Protein AF-0000000075408254 (afdb_homodimer)

InterPro domains:
  IPR029063 S-adenosyl-L-methionine-dependent methyltransferase superfamily [G3DSA:3.40.50.150] (67-170)
  IPR029063 S-adenosyl-L-methionine-dependent methyltransferase superfamily [SSF53335] (29-130)

Structure (mmCIF, N/CA/C/O backbone):
data_AF-0000000075408254-model_v1
#
loop_
_entity.id
_entity.type
_entity.pdbx_description
1 polymer 'Class I SAM-dependent methyltransferase'
#
loop_
_atom_site.group_PDB
_atom_site.id
_atom_site.type_symbol
_atom_site.label_atom_id
_atom_site.label_alt_id
_atom_site.label_comp_id
_atom_site.label_asym_id
_atom_site.label_entity_id
_atom_site.label_seq_id
_atom_site.pdbx_PDB_ins_code
_atom_site.Cartn_x
_atom_site.Cartn_y
_atom_site.Cartn_z
_atom_site.occupancy
_atom_site.B_iso_or_equiv
_atom_site.auth_seq_id
_atom_site.auth_comp_id
_atom_site.auth_asym_id
_atom_site.auth_atom_id
_atom_site.pdbx_PDB_model_num
ATOM 1 N N . MET A 1 1 ? 20.688 25.391 6.336 1 49.66 1 MET A N 1
ATOM 2 C CA . MET A 1 1 ? 19.562 26.312 6.473 1 49.66 1 MET A CA 1
ATOM 3 C C . MET A 1 1 ? 18.234 25.578 6.402 1 49.66 1 MET A C 1
ATOM 5 O O . MET A 1 1 ? 18.125 24.547 5.734 1 49.66 1 MET A O 1
ATOM 9 N N . ALA A 1 2 ? 17.344 25.922 7.344 1 66.5 2 ALA A N 1
ATOM 10 C CA . ALA A 1 2 ? 16.062 25.219 7.344 1 66.5 2 ALA A CA 1
ATOM 11 C C . ALA A 1 2 ? 15.352 25.375 6 1 66.5 2 ALA A C 1
ATOM 13 O O . ALA A 1 2 ? 15.32 26.469 5.43 1 66.5 2 ALA A O 1
ATOM 14 N N . GLN A 1 3 ? 14.961 24.312 5.387 1 84.44 3 GLN A N 1
ATOM 15 C CA . GLN A 1 3 ? 14.289 24.328 4.09 1 84.44 3 GLN A CA 1
ATOM 16 C C . GLN A 1 3 ? 12.922 25 4.191 1 84.44 3 GLN A C 1
ATOM 18 O O . GLN A 1 3 ? 12.219 24.844 5.195 1 84.44 3 GLN A O 1
ATOM 23 N N . THR A 1 4 ? 12.68 25.891 3.271 1 92.75 4 THR A N 1
ATOM 24 C CA . THR A 1 4 ? 11.359 26.5 3.203 1 92.75 4 THR A CA 1
ATOM 25 C C . THR A 1 4 ? 10.281 25.453 2.977 1 92.75 4 THR A C 1
ATOM 27 O O . THR A 1 4 ? 10.391 24.625 2.064 1 92.75 4 THR A O 1
ATOM 30 N N . LEU A 1 5 ? 9.281 25.406 3.789 1 96.12 5 LEU A N 1
ATOM 31 C CA . LEU A 1 5 ? 8.227 24.406 3.697 1 96.12 5 LEU A CA 1
ATOM 32 C C . LEU A 1 5 ? 7.016 24.953 2.957 1 96.12 5 LEU A C 1
ATOM 34 O O . LEU A 1 5 ? 6.316 24.219 2.26 1 96.12 5 LEU A O 1
ATOM 38 N N . ILE A 1 6 ? 6.723 26.219 3.137 1 94.62 6 ILE A N 1
ATOM 39 C CA . ILE A 1 6 ? 5.68 26.938 2.408 1 94.62 6 ILE A CA 1
ATOM 40 C C . ILE A 1 6 ? 6.109 28.375 2.162 1 94.62 6 ILE A C 1
ATOM 42 O O . ILE A 1 6 ? 6.898 28.938 2.93 1 94.62 6 ILE A O 1
ATOM 46 N N . SER A 1 7 ? 5.672 28.906 1.103 1 95.19 7 SER A N 1
ATOM 47 C CA . SER A 1 7 ? 5.996 30.297 0.841 1 95.19 7 SER A CA 1
ATOM 48 C C . SER A 1 7 ? 5.219 31.234 1.767 1 95.19 7 SER A C 1
ATOM 50 O O . SER A 1 7 ? 4.195 30.844 2.33 1 95.19 7 SER A O 1
ATOM 52 N N . GLU A 1 8 ? 5.734 32.406 1.924 1 93.75 8 GLU A N 1
ATOM 53 C CA . GLU A 1 8 ? 5.051 33.406 2.734 1 93.75 8 GLU A CA 1
ATOM 54 C C . GLU A 1 8 ? 3.68 33.75 2.152 1 93.75 8 GLU A C 1
ATOM 56 O O . GLU A 1 8 ? 2.715 33.938 2.895 1 93.75 8 GLU A O 1
ATOM 61 N N . GLU A 1 9 ? 3.611 33.844 0.829 1 93.06 9 GLU A N 1
ATOM 62 C CA . GLU A 1 9 ? 2.352 34.125 0.149 1 93.06 9 GLU A CA 1
ATOM 63 C C . GLU A 1 9 ? 1.32 33.031 0.416 1 93.06 9 GLU A C 1
ATOM 65 O O . GLU A 1 9 ? 0.162 33.312 0.717 1 93.06 9 GLU A O 1
ATOM 70 N N . TYR A 1 10 ? 1.78 31.828 0.328 1 93.38 10 TYR A N 1
ATOM 71 C CA . TYR A 1 10 ? 0.871 30.703 0.552 1 93.38 10 TYR A CA 1
ATOM 72 C C . TYR A 1 10 ? 0.439 30.641 2.012 1 93.38 10 TYR A C 1
ATOM 74 O O . TYR A 1 10 ? -0.71 30.297 2.311 1 93.38 10 TYR A O 1
ATOM 82 N N . ARG A 1 11 ? 1.391 30.906 2.885 1 93.56 11 ARG A N 1
ATOM 83 C CA . ARG A 1 11 ? 1.076 30.953 4.309 1 93.56 11 ARG A CA 1
ATOM 84 C C . ARG A 1 11 ? -0.09 31.891 4.582 1 93.56 11 ARG A C 1
ATOM 86 O O . ARG A 1 11 ? -1.023 31.547 5.309 1 93.56 11 ARG A O 1
ATOM 93 N N . ALA A 1 12 ? -0.079 33.031 3.967 1 91.81 12 ALA A N 1
ATOM 94 C CA . ALA A 1 12 ? -1.131 34.031 4.145 1 91.81 12 ALA A CA 1
ATOM 95 C C . ALA A 1 12 ? -2.465 33.531 3.602 1 91.81 12 ALA A C 1
ATOM 97 O O . ALA A 1 12 ? -3.512 33.75 4.219 1 91.81 12 ALA A O 1
ATOM 98 N N . MET A 1 13 ? -2.422 32.875 2.496 1 91.25 13 MET A N 1
ATOM 99 C CA . MET A 1 13 ? -3.637 32.344 1.893 1 91.25 13 MET A CA 1
ATOM 100 C C . MET A 1 13 ? -4.242 31.25 2.771 1 91.25 13 MET A C 1
ATOM 102 O O . MET A 1 13 ? -5.465 31.172 2.924 1 91.25 13 MET A O 1
ATOM 106 N N . GLN A 1 14 ? -3.34 30.438 3.324 1 89.06 14 GLN A N 1
ATOM 107 C CA . GLN A 1 14 ? -3.811 29.375 4.207 1 89.06 14 GLN A CA 1
ATOM 108 C C . GLN A 1 14 ? -4.453 29.938 5.465 1 89.06 14 GLN A C 1
ATOM 110 O O . GLN A 1 14 ? -5.465 29.438 5.941 1 89.06 14 GLN A O 1
ATOM 115 N N . GLN A 1 15 ? -3.844 30.953 5.992 1 87.5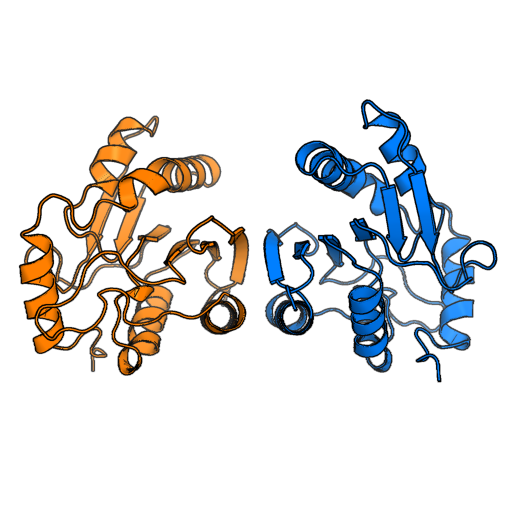6 15 GLN A N 1
ATOM 116 C CA . GLN A 1 15 ? -4.402 31.609 7.176 1 87.56 15 GLN A CA 1
ATOM 117 C C . GLN A 1 15 ? -5.809 32.125 6.902 1 87.56 15 GLN A C 1
ATOM 119 O O . GLN A 1 15 ? -6.715 31.938 7.715 1 87.56 15 GLN A O 1
ATOM 124 N N . LYS A 1 16 ? -5.969 32.719 5.723 1 85.75 16 LYS A N 1
ATOM 125 C CA . LYS A 1 16 ? -7.277 33.219 5.328 1 85.75 16 LYS A CA 1
ATOM 126 C C . LYS A 1 16 ? -8.289 32.094 5.172 1 85.75 16 LYS A C 1
ATOM 128 O O . LYS A 1 16 ? -9.43 32.188 5.625 1 85.75 16 LYS A O 1
ATOM 133 N N . LEU A 1 17 ? -7.875 31.031 4.602 1 85.25 17 LEU A N 1
ATOM 134 C CA . LEU A 1 17 ? -8.742 29.875 4.379 1 85.25 17 LEU A CA 1
ATOM 135 C C . LEU A 1 17 ? -9.195 29.266 5.703 1 85.25 17 LEU A C 1
ATOM 137 O O . LEU A 1 17 ? -10.344 28.828 5.832 1 85.25 17 LEU A O 1
ATOM 141 N N . HIS A 1 18 ? -8.367 29.328 6.703 1 85.5 18 HIS A N 1
ATOM 142 C CA . HIS A 1 18 ? -8.648 28.672 7.98 1 85.5 18 HIS A CA 1
ATOM 143 C C . HIS A 1 18 ? -9.602 29.516 8.828 1 85.5 18 HIS A C 1
ATOM 145 O O . HIS A 1 18 ? -10.086 29.062 9.867 1 85.5 18 HIS A O 1
ATOM 151 N N . GLU A 1 19 ? -9.828 30.688 8.336 1 83.5 19 GLU A N 1
ATOM 152 C CA . GLU A 1 19 ? -10.859 31.484 8.984 1 83.5 19 GLU A CA 1
ATOM 153 C C . GLU A 1 19 ? -12.242 30.875 8.773 1 83.5 19 GLU A C 1
ATOM 155 O O . GLU A 1 19 ? -13.172 31.125 9.539 1 83.5 19 GLU A O 1
ATOM 160 N N . ASN A 1 20 ? -12.344 30.109 7.699 1 81.44 20 ASN A N 1
ATOM 161 C CA . ASN A 1 20 ? -13.562 29.359 7.441 1 81.44 20 ASN A CA 1
ATOM 162 C C . ASN A 1 20 ? -13.727 28.188 8.414 1 81.44 20 ASN A C 1
ATOM 164 O O . ASN A 1 20 ? -12.891 27.297 8.461 1 81.44 20 ASN A O 1
ATOM 168 N N . PRO A 1 21 ? -14.773 28.172 9.211 1 79.69 21 PRO A N 1
ATOM 169 C CA . PRO A 1 21 ? -14.945 27.141 10.242 1 79.69 21 PRO A CA 1
ATOM 170 C C . PRO A 1 21 ? -15.094 25.734 9.648 1 79.69 21 PRO A C 1
ATOM 172 O O . PRO A 1 21 ? -14.812 24.734 10.328 1 79.69 21 PRO A O 1
ATOM 175 N N . ASN A 1 22 ? -15.461 25.609 8.43 1 79.25 22 ASN A N 1
ATOM 176 C CA . ASN A 1 22 ? -15.688 24.312 7.793 1 79.25 22 ASN A CA 1
ATOM 177 C C . ASN A 1 22 ? -14.422 23.797 7.098 1 79.25 22 ASN A C 1
ATOM 179 O O . ASN A 1 22 ? -14.414 22.703 6.547 1 79.25 22 ASN A O 1
ATOM 183 N N . TYR A 1 23 ? -13.445 24.625 7.164 1 79.94 23 TYR A N 1
ATOM 184 C CA . TYR A 1 23 ? -12.164 24.25 6.578 1 79.94 23 TYR A CA 1
ATOM 185 C C . TYR A 1 23 ? -11.266 23.594 7.617 1 79.94 23 TYR A C 1
ATOM 187 O O . TYR A 1 23 ? -11.219 24.031 8.773 1 79.94 23 TYR A O 1
ATOM 195 N N . GLY A 1 24 ? -10.617 22.516 7.227 1 75.81 24 GLY A N 1
ATOM 196 C CA . GLY A 1 24 ? -9.664 21.859 8.109 1 75.81 24 GLY A CA 1
ATOM 197 C C . GLY A 1 24 ? -10.32 20.875 9.07 1 75.81 24 GLY A C 1
ATOM 198 O O . GLY A 1 24 ? -9.984 20.844 10.258 1 75.81 24 GLY A O 1
ATOM 199 N N . VAL A 1 25 ? -11.312 20.062 8.539 1 80.25 25 VAL A N 1
ATOM 200 C CA . VAL A 1 25 ? -12.039 19.188 9.438 1 80.25 25 VAL A CA 1
ATOM 201 C C . VAL A 1 25 ? -11.805 17.719 9.039 1 80.25 25 VAL A C 1
ATOM 203 O O . VAL A 1 25 ? -12.391 16.812 9.633 1 80.25 25 VAL A O 1
ATOM 206 N N . ALA A 1 26 ? -10.922 17.516 8.109 1 83.88 26 ALA A N 1
ATOM 207 C CA . ALA A 1 26 ? -10.672 16.156 7.598 1 83.88 26 ALA A CA 1
ATOM 208 C C . ALA A 1 26 ? -10.164 15.242 8.703 1 83.88 26 ALA A C 1
ATOM 210 O O . ALA A 1 26 ? -10.422 14.039 8.68 1 83.88 26 ALA A O 1
ATOM 211 N N . SER A 1 27 ? -9.461 15.805 9.656 1 84.62 27 SER A N 1
ATOM 212 C CA . SER A 1 27 ? -8.875 15.008 10.734 1 84.62 27 SER A CA 1
ATOM 213 C C . SER A 1 27 ? -9.961 14.281 11.531 1 84.62 27 SER A C 1
ATOM 215 O O . SER A 1 27 ? -9.703 13.227 12.117 1 84.62 27 SER A O 1
ATOM 217 N N . LEU A 1 28 ? -11.109 14.812 11.531 1 89.81 28 LEU A N 1
ATOM 218 C CA . LEU A 1 28 ? -12.211 14.18 12.258 1 89.81 28 LEU A CA 1
ATOM 219 C C . LEU A 1 28 ? -12.539 12.812 11.664 1 89.81 28 LEU A C 1
ATOM 221 O O . LEU A 1 28 ? -12.781 11.852 12.391 1 89.81 28 LEU A O 1
ATOM 225 N N . GLU A 1 29 ? -12.508 12.781 10.391 1 92.62 29 GLU A N 1
ATOM 226 C CA . GLU A 1 29 ? -12.82 11.547 9.688 1 92.62 29 GLU A CA 1
ATOM 227 C C . GLU A 1 29 ? -11.742 10.492 9.914 1 92.62 29 GLU A C 1
ATOM 229 O O . GLU A 1 29 ? -12.031 9.297 9.953 1 92.62 29 GLU A O 1
ATOM 234 N N . PHE A 1 30 ? -10.523 10.859 10.125 1 96.75 30 PHE A N 1
ATOM 235 C CA . PHE A 1 30 ? -9.414 9.922 10.18 1 96.75 30 PHE A CA 1
ATOM 236 C C . PHE A 1 30 ? -8.969 9.688 11.617 1 96.75 30 PHE A C 1
ATOM 238 O O . PHE A 1 30 ? -8.07 8.875 11.875 1 96.75 30 PHE A O 1
ATOM 245 N N . ALA A 1 31 ? -9.594 10.375 12.57 1 97.75 31 ALA A N 1
ATOM 246 C CA . ALA A 1 31 ? -9.242 10.242 13.984 1 97.75 31 ALA A CA 1
ATOM 247 C C . ALA A 1 31 ? -9.367 8.789 14.438 1 97.75 31 ALA A C 1
ATOM 249 O O . ALA A 1 31 ? -8.508 8.281 15.156 1 97.75 31 ALA A O 1
ATOM 250 N N . PRO A 1 32 ? -10.453 8.078 14.039 1 98 32 PRO A N 1
ATOM 251 C CA . PRO A 1 32 ? -10.547 6.668 14.438 1 98 32 PRO A CA 1
ATOM 252 C C . PRO A 1 32 ? -9.359 5.84 13.945 1 98 32 PRO A C 1
ATOM 254 O O . PRO A 1 32 ? -8.883 4.953 14.656 1 98 32 PRO A O 1
ATOM 257 N N . LEU A 1 33 ? -8.922 6.094 12.734 1 98.25 33 LEU A N 1
ATOM 258 C CA . LEU A 1 33 ? -7.758 5.406 12.195 1 98.25 33 LEU A CA 1
ATOM 259 C C . LEU A 1 33 ? -6.531 5.652 13.07 1 98.25 33 LEU A C 1
ATOM 261 O O . LEU A 1 33 ? -5.816 4.715 13.43 1 98.25 33 LEU A O 1
ATOM 265 N N . VAL A 1 34 ? -6.262 6.91 13.406 1 98.56 34 VAL A N 1
ATOM 266 C CA . VAL A 1 34 ? -5.105 7.281 14.211 1 98.56 34 VAL A CA 1
ATOM 267 C C . VAL A 1 34 ? -5.215 6.637 15.594 1 98.56 34 VAL A C 1
ATOM 269 O O . VAL A 1 34 ? -4.23 6.102 16.109 1 98.56 34 VAL A O 1
ATOM 272 N N . ALA A 1 35 ? -6.402 6.68 16.141 1 98.56 35 ALA A N 1
ATOM 273 C CA . ALA A 1 35 ? -6.633 6.07 17.453 1 98.56 35 ALA A CA 1
ATOM 274 C C . ALA A 1 35 ? -6.32 4.574 17.422 1 98.56 35 ALA A C 1
ATOM 276 O O . ALA A 1 35 ? -5.656 4.059 18.312 1 98.56 35 ALA A O 1
ATOM 277 N N . ASP A 1 36 ? -6.82 3.938 16.438 1 98.56 36 ASP A N 1
ATOM 278 C CA . ASP A 1 36 ? -6.574 2.506 16.281 1 98.56 36 ASP A CA 1
ATOM 279 C C . ASP A 1 36 ? -5.078 2.213 16.219 1 98.56 36 ASP A C 1
ATOM 281 O O . ASP A 1 36 ? -4.598 1.26 16.828 1 98.56 36 ASP A O 1
ATOM 285 N N . VAL A 1 37 ? -4.348 3.006 15.445 1 98.56 37 VAL A N 1
ATOM 286 C CA . VAL A 1 37 ? -2.908 2.828 15.281 1 98.56 37 VAL A CA 1
ATOM 287 C C . VAL A 1 37 ? -2.211 3.025 16.625 1 98.56 37 VAL A C 1
ATOM 289 O O . VAL A 1 37 ? -1.342 2.236 17 1 98.56 37 VAL A O 1
ATOM 292 N N . MET A 1 38 ? -2.602 4.07 17.359 1 98.62 38 MET A N 1
ATOM 293 C CA . MET A 1 38 ? -1.984 4.367 18.641 1 98.62 38 MET A CA 1
ATOM 294 C C . MET A 1 38 ? -2.213 3.227 19.625 1 98.62 38 MET A C 1
ATOM 296 O O . MET A 1 38 ? -1.297 2.836 20.359 1 98.62 38 MET A O 1
ATOM 300 N N . VAL A 1 39 ? -3.418 2.709 19.641 1 98.5 39 VAL A N 1
ATOM 301 C CA . VAL A 1 39 ? -3.742 1.615 20.562 1 98.5 39 VAL A CA 1
ATOM 302 C C . VAL A 1 39 ? -2.953 0.367 20.172 1 98.5 39 VAL A C 1
ATOM 304 O O . VAL A 1 39 ? -2.295 -0.248 21.016 1 98.5 39 VAL A O 1
ATOM 307 N N . LYS A 1 40 ? -2.98 0.045 18.906 1 98.12 40 LYS A N 1
ATOM 308 C CA . LYS A 1 40 ? -2.35 -1.177 18.422 1 98.12 40 LYS A CA 1
ATOM 309 C C . LYS A 1 40 ? -0.841 -1.147 18.641 1 98.12 40 LYS A C 1
ATOM 311 O O . LYS A 1 40 ? -0.235 -2.174 18.953 1 98.12 40 LYS A O 1
ATOM 316 N N . LEU A 1 41 ? -0.258 0.005 18.484 1 97.94 41 LEU A N 1
ATOM 317 C CA . LEU A 1 41 ? 1.195 0.106 18.562 1 97.94 41 LEU A CA 1
ATOM 318 C C . LEU A 1 41 ? 1.632 0.623 19.922 1 97.94 41 LEU A C 1
ATOM 320 O O . LEU A 1 41 ? 2.818 0.872 20.141 1 97.94 41 LEU A O 1
ATOM 324 N N . LYS A 1 42 ? 0.691 0.85 20.781 1 97.56 42 LYS A N 1
ATOM 325 C CA . LYS A 1 42 ? 0.927 1.28 22.156 1 97.56 42 LYS A CA 1
ATOM 326 C C . LYS A 1 42 ? 1.68 2.607 22.203 1 97.56 42 LYS A C 1
ATOM 328 O O . LYS A 1 42 ? 2.68 2.738 22.906 1 97.56 42 LYS A O 1
ATOM 333 N N . LEU A 1 43 ? 1.243 3.49 21.375 1 98.31 43 LEU A N 1
ATOM 334 C CA . LEU A 1 43 ? 1.81 4.832 21.328 1 98.31 43 LEU A CA 1
ATOM 335 C C . LEU A 1 43 ? 0.945 5.812 22.125 1 98.31 43 LEU A C 1
ATOM 337 O O . LEU A 1 43 ? -0.283 5.785 22.016 1 98.31 43 LEU A O 1
ATOM 341 N N . THR A 1 44 ? 1.572 6.695 22.859 1 97.56 44 THR A N 1
ATOM 342 C CA . THR A 1 44 ? 0.802 7.582 23.719 1 97.56 44 THR A CA 1
ATOM 343 C C . THR A 1 44 ? 0.987 9.039 23.312 1 97.56 44 THR A C 1
ATOM 345 O O . THR A 1 44 ? 0.362 9.938 23.875 1 97.56 44 THR A O 1
ATOM 348 N N . GLN A 1 45 ? 1.875 9.305 22.359 1 97.94 45 GLN A N 1
ATOM 349 C CA . GLN A 1 45 ? 2.105 10.656 21.859 1 97.94 45 GLN A CA 1
ATOM 350 C C . GLN A 1 45 ? 1.982 10.711 20.344 1 97.94 45 GLN A C 1
ATOM 352 O O . GLN A 1 45 ? 2.242 9.719 19.656 1 97.94 45 GLN A O 1
ATOM 357 N N . VAL A 1 46 ? 1.586 11.828 19.875 1 98.5 46 VAL A N 1
ATOM 358 C CA . VAL A 1 46 ? 1.439 12.016 18.422 1 98.5 46 VAL A CA 1
ATOM 359 C C . VAL A 1 46 ? 1.702 13.477 18.062 1 98.5 46 VAL A C 1
ATOM 361 O O . VAL A 1 46 ? 1.334 14.383 18.812 1 98.5 46 VAL A O 1
ATOM 364 N N . LEU A 1 47 ? 2.457 13.633 17.031 1 98.75 47 LEU A N 1
ATOM 365 C CA . LEU A 1 47 ? 2.586 14.945 16.422 1 98.75 47 LEU A CA 1
ATOM 366 C C . LEU A 1 47 ? 1.591 15.109 15.273 1 98.75 47 LEU A C 1
ATOM 368 O O . LEU A 1 47 ? 1.604 14.328 14.32 1 98.75 47 LEU A O 1
ATOM 372 N N . ASP A 1 48 ? 0.671 16.062 15.453 1 98.31 48 ASP A N 1
ATOM 373 C CA . ASP A 1 48 ? -0.25 16.438 14.383 1 98.31 48 ASP A CA 1
ATOM 374 C C . ASP A 1 48 ? 0.378 17.469 13.453 1 98.31 48 ASP A C 1
ATOM 376 O O . ASP A 1 48 ? 0.374 18.672 13.758 1 98.31 48 ASP A O 1
ATOM 380 N N . TYR A 1 49 ? 0.962 17 12.281 1 98.5 49 TYR A N 1
ATOM 381 C CA . TYR A 1 49 ? 1.627 17.828 11.281 1 98.5 49 TYR A CA 1
ATOM 382 C C . TYR A 1 49 ? 0.612 18.484 10.359 1 98.5 49 TYR A C 1
ATOM 384 O O . TYR A 1 49 ? -0.113 17.797 9.633 1 98.5 49 TYR A O 1
ATOM 392 N N . GLY A 1 50 ? 0.607 19.75 10.359 1 97.06 50 GLY A N 1
ATOM 393 C CA . GLY A 1 50 ? -0.506 20.453 9.734 1 97.06 50 GLY A CA 1
ATOM 394 C C . GLY A 1 50 ? -1.776 20.406 10.562 1 97.06 50 GLY A C 1
ATOM 395 O O . GLY A 1 50 ? -2.844 20.062 10.062 1 97.06 50 GLY A O 1
ATOM 396 N N . ALA A 1 51 ? -1.761 20.906 11.758 1 95.5 51 ALA A N 1
ATOM 397 C CA . ALA A 1 51 ? -2.783 20.672 12.773 1 95.5 51 ALA A CA 1
ATOM 398 C C . ALA A 1 51 ? -4.016 21.531 12.523 1 95.5 51 ALA A C 1
ATOM 400 O O . ALA A 1 51 ? -5.109 21.219 13 1 95.5 51 ALA A O 1
ATOM 401 N N . GLY A 1 52 ? -3.797 22.625 11.844 1 91.69 52 GLY A N 1
ATOM 402 C CA . GLY A 1 52 ? -4.926 23.5 11.562 1 91.69 52 GLY A CA 1
ATOM 403 C C . GLY A 1 52 ? -5.648 23.953 12.82 1 91.69 52 GLY A C 1
ATOM 404 O O . GLY A 1 52 ? -5.078 24.656 13.656 1 91.69 52 GLY A O 1
ATOM 405 N N . LYS A 1 53 ? -6.832 23.469 13.078 1 88.31 53 LYS A N 1
ATOM 406 C CA . LYS A 1 53 ? -7.652 23.906 14.211 1 88.31 53 LYS A CA 1
ATOM 407 C C . LYS A 1 53 ? -7.48 22.969 15.398 1 88.31 53 LYS A C 1
ATOM 409 O O . LYS A 1 53 ? -8.148 23.125 16.422 1 88.31 53 LYS A O 1
ATOM 414 N N . GLY A 1 54 ? -6.598 21.984 15.203 1 90.5 54 GLY A N 1
ATOM 415 C CA . GLY A 1 54 ? -6.277 21.094 16.297 1 90.5 54 GLY A CA 1
ATOM 416 C C . GLY A 1 54 ? -7.391 20.109 16.609 1 90.5 54 GLY A C 1
ATOM 417 O O . GLY A 1 54 ? -7.488 19.609 17.734 1 90.5 54 GLY A O 1
ATOM 418 N N . ARG A 1 55 ? -8.203 19.797 15.711 1 91.69 55 ARG A N 1
ATOM 419 C CA . ARG A 1 55 ? -9.391 18.984 15.938 1 91.69 55 ARG A CA 1
ATOM 420 C C . ARG A 1 55 ? -9.016 17.516 16.156 1 91.69 55 ARG A C 1
ATOM 422 O O . ARG A 1 55 ? -9.711 16.797 16.859 1 91.69 55 ARG A O 1
ATOM 429 N N . LEU A 1 56 ? -7.91 17.078 15.594 1 94.69 56 LEU A N 1
ATOM 430 C CA . LEU A 1 56 ? -7.488 15.695 15.766 1 94.69 56 LEU A CA 1
ATOM 431 C C . LEU A 1 56 ? -7.293 15.359 17.234 1 94.69 56 LEU A C 1
ATOM 433 O O . LEU A 1 56 ? -7.773 14.328 17.719 1 94.69 56 LEU A O 1
ATOM 437 N N . GLY A 1 57 ? -6.605 16.234 17.938 1 92.88 57 GLY A N 1
ATOM 438 C CA . GLY A 1 57 ? -6.352 16 19.344 1 92.88 57 GLY A CA 1
ATOM 439 C C . GLY A 1 57 ? -7.621 15.859 20.172 1 92.88 57 GLY A C 1
ATOM 440 O O . GLY A 1 57 ? -7.711 14.992 21.031 1 92.88 57 GLY A O 1
ATOM 441 N N . GLN A 1 58 ? -8.539 16.688 19.859 1 91.56 58 GLN A N 1
ATOM 442 C CA . GLN A 1 58 ? -9.82 16.641 20.562 1 91.56 58 GLN A CA 1
ATOM 443 C C . GLN A 1 58 ? -10.516 15.297 20.344 1 91.56 58 GLN A C 1
ATOM 445 O O . GLN A 1 58 ? -11 14.68 21.297 1 91.56 58 GLN A O 1
ATOM 450 N N . GLU A 1 59 ? -10.539 14.867 19.141 1 95.31 59 GLU A N 1
ATOM 451 C CA . GLU A 1 59 ? -11.195 13.609 18.797 1 95.31 59 GLU A CA 1
ATOM 452 C C . GLU A 1 59 ? -10.461 12.422 19.422 1 95.31 59 GLU A C 1
ATOM 454 O O . GLU A 1 59 ? -11.086 11.477 19.891 1 95.31 59 GLU A O 1
ATOM 459 N N . LEU A 1 60 ? -9.141 12.492 19.422 1 97.12 60 LEU A N 1
ATOM 460 C CA . LEU A 1 60 ? -8.352 11.398 19.984 1 97.12 60 LEU A CA 1
ATOM 461 C C . LEU A 1 60 ? -8.602 11.266 21.484 1 97.12 60 LEU A C 1
ATOM 463 O O . LEU A 1 60 ? -8.656 10.148 22.016 1 97.12 60 LEU A O 1
ATOM 467 N N . ASN A 1 61 ? -8.75 12.43 22.156 1 95.25 61 ASN A N 1
ATOM 468 C CA . ASN A 1 61 ? -9.062 12.406 23.578 1 95.25 61 ASN A CA 1
ATOM 469 C C . ASN A 1 61 ? -10.367 11.672 23.859 1 95.25 61 ASN A C 1
ATOM 471 O O . ASN A 1 61 ? -10.516 11.023 24.906 1 95.25 61 ASN A O 1
ATOM 475 N N . ARG A 1 62 ? -11.234 11.695 22.953 1 95.62 62 ARG A N 1
ATOM 476 C CA . ARG A 1 62 ? -12.539 11.047 23.094 1 95.62 62 ARG A CA 1
ATOM 477 C C . ARG A 1 62 ? -12.445 9.562 22.75 1 95.62 62 ARG A C 1
ATOM 479 O O . ARG A 1 62 ? -13.125 8.742 23.375 1 95.62 62 ARG A O 1
ATOM 486 N N . LEU A 1 63 ? -11.633 9.172 21.875 1 97.19 63 LEU A N 1
ATOM 487 C CA . LEU A 1 63 ? -11.625 7.836 21.297 1 97.19 63 LEU A CA 1
ATOM 488 C C . LEU A 1 6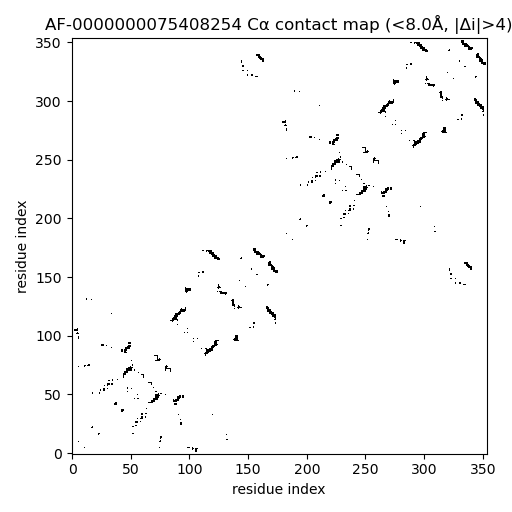3 ? -10.688 6.914 22.078 1 97.19 63 LEU A C 1
ATOM 490 O O . LEU A 1 63 ? -10.906 5.703 22.125 1 97.19 63 LEU A O 1
ATOM 494 N N . LEU A 1 64 ? -9.68 7.48 22.641 1 97.38 64 LEU A N 1
ATOM 495 C CA . LEU A 1 64 ? -8.633 6.656 23.25 1 97.38 64 LEU A CA 1
ATOM 496 C C . LEU A 1 64 ? -8.969 6.32 24.688 1 97.38 64 LEU A C 1
ATOM 498 O O . LEU A 1 64 ? -9.555 7.141 25.406 1 97.38 64 LEU A O 1
ATOM 502 N N . PRO A 1 65 ? -8.547 5.199 25.125 1 96.31 65 PRO A N 1
ATOM 503 C CA . PRO A 1 65 ? -8.789 4.797 26.516 1 96.31 65 PRO A CA 1
ATOM 504 C C . PRO A 1 65 ? -7.789 5.418 27.484 1 96.31 65 PRO A C 1
ATOM 506 O O . PRO A 1 65 ? -7.777 5.066 28.672 1 96.31 65 PRO A O 1
ATOM 509 N N . PHE A 1 66 ? -6.875 6.277 27.047 1 96.19 66 PHE A N 1
ATOM 510 C CA . PHE A 1 66 ? -5.891 7.016 27.828 1 96.19 66 PHE A CA 1
ATOM 511 C C . PHE A 1 66 ? -5.758 8.445 27.312 1 96.19 66 PHE A C 1
ATOM 513 O O . PHE A 1 66 ? -6.273 8.781 26.25 1 96.19 66 PHE A O 1
ATOM 520 N N . ALA A 1 67 ? -5.105 9.266 28.047 1 94.19 67 ALA A N 1
ATOM 521 C CA . ALA A 1 67 ? -4.871 10.641 27.625 1 94.19 67 ALA A CA 1
ATOM 522 C C . ALA A 1 67 ? -3.602 10.75 26.781 1 94.19 67 ALA A C 1
ATOM 524 O O . ALA A 1 67 ? -2.492 10.633 27.312 1 94.19 67 ALA A O 1
ATOM 525 N N . PRO A 1 68 ? -3.76 10.906 25.5 1 96.38 68 PRO A N 1
ATOM 526 C CA . PRO A 1 68 ? -2.564 11.047 24.672 1 96.38 68 PRO A CA 1
ATOM 527 C C . PRO A 1 68 ? -1.899 12.414 24.812 1 96.38 68 PRO A C 1
ATOM 529 O O . PRO A 1 68 ? -2.555 13.383 25.188 1 96.38 68 PRO A O 1
ATOM 532 N N . GLN A 1 69 ? -0.628 12.477 24.625 1 97.75 69 GLN A N 1
ATOM 533 C CA . GLN A 1 69 ? 0.075 13.742 24.422 1 97.75 69 GLN A CA 1
ATOM 534 C C . GLN A 1 69 ? 0.046 14.164 22.953 1 97.75 69 GLN A C 1
ATOM 536 O O . GLN A 1 69 ? 0.555 13.445 22.094 1 97.75 69 GLN A O 1
ATOM 541 N N . ILE A 1 70 ? -0.566 15.258 22.734 1 97.12 70 ILE A N 1
ATOM 542 C CA . ILE A 1 70 ? -0.734 15.719 21.375 1 97.12 70 ILE A CA 1
ATOM 543 C C . ILE A 1 70 ? 0.159 16.938 21.125 1 97.12 70 ILE A C 1
ATOM 545 O O . ILE A 1 70 ? 0.083 17.922 21.844 1 97.12 70 ILE A O 1
ATOM 549 N N . HIS A 1 71 ? 0.997 16.812 20.203 1 97.81 71 HIS A N 1
ATOM 550 C CA . HIS A 1 71 ? 1.798 17.922 19.719 1 97.81 71 HIS A CA 1
ATOM 551 C C . HIS A 1 71 ? 1.25 18.453 18.391 1 97.81 71 HIS A C 1
ATOM 553 O O . HIS A 1 71 ? 0.72 17.703 17.578 1 97.81 71 HIS A O 1
ATOM 559 N N . HIS A 1 72 ? 1.332 19.75 18.281 1 97.56 72 HIS A N 1
ATOM 560 C CA . HIS A 1 72 ? 0.823 20.375 17.078 1 97.56 72 HIS A CA 1
ATOM 561 C C . HIS A 1 72 ? 1.938 21.094 16.312 1 97.56 72 HIS A C 1
ATOM 563 O O . HIS A 1 72 ? 2.834 21.672 16.922 1 97.56 72 HIS A O 1
ATOM 569 N N . TYR A 1 73 ? 1.83 21 15.039 1 97.88 73 TYR A N 1
ATOM 570 C CA . TYR A 1 73 ? 2.676 21.797 14.164 1 97.88 73 TYR A CA 1
ATOM 571 C C . TYR A 1 73 ? 1.906 22.266 12.938 1 97.88 73 TYR A C 1
ATOM 573 O O . TYR A 1 73 ? 1.235 21.469 12.281 1 97.88 73 TYR A O 1
ATOM 581 N N . ASP A 1 74 ? 1.999 23.484 12.648 1 96.75 74 ASP A N 1
ATOM 582 C CA . ASP A 1 74 ? 1.457 24.094 11.445 1 96.75 74 ASP A CA 1
ATOM 583 C C . ASP A 1 74 ? 2.127 25.438 11.164 1 96.75 74 ASP A C 1
ATOM 585 O O . ASP A 1 74 ? 1.908 26.406 11.891 1 96.75 74 ASP A O 1
ATOM 589 N N . PRO A 1 75 ? 2.908 25.484 10.117 1 94.44 75 PRO A N 1
ATOM 590 C CA . PRO A 1 75 ? 3.625 26.734 9.852 1 94.44 75 PRO A CA 1
ATOM 591 C C . PRO A 1 75 ? 2.688 27.906 9.57 1 94.44 75 PRO A C 1
ATOM 593 O O . PRO A 1 75 ? 3.104 29.078 9.648 1 94.44 75 PRO A O 1
ATOM 596 N N . ALA A 1 76 ? 1.467 27.641 9.227 1 92.25 76 ALA A N 1
ATOM 597 C CA . ALA A 1 76 ? 0.514 28.703 8.914 1 92.25 76 ALA A CA 1
ATOM 598 C C . ALA A 1 76 ? -0.214 29.188 10.164 1 92.25 76 ALA A C 1
ATOM 600 O O . ALA A 1 76 ? -0.979 30.141 10.125 1 92.25 76 ALA A O 1
ATOM 601 N N . ILE A 1 77 ? -0.019 28.516 11.234 1 91.69 77 ILE A N 1
ATOM 602 C CA . ILE A 1 77 ? -0.651 28.859 12.508 1 91.69 77 ILE A CA 1
ATOM 603 C C . ILE A 1 77 ? 0.406 29.344 13.5 1 91.69 77 ILE A C 1
ATOM 605 O O . ILE A 1 77 ? 1.199 28.547 14.008 1 91.69 77 ILE A O 1
ATOM 609 N N . PRO A 1 78 ? 0.401 30.562 13.844 1 90.81 78 PRO A N 1
ATOM 610 C CA . PRO A 1 78 ? 1.473 31.141 14.656 1 90.81 78 PRO A CA 1
ATOM 611 C C . PRO A 1 78 ? 1.729 30.375 15.945 1 90.81 78 PRO A C 1
ATOM 613 O O . PRO A 1 78 ? 2.883 30.109 16.297 1 90.81 78 PRO A O 1
ATOM 616 N N . GLN A 1 79 ? 0.705 29.938 16.656 1 92.56 79 GLN A N 1
ATOM 617 C CA . GLN A 1 79 ? 0.853 29.25 17.922 1 92.56 79 GLN A CA 1
ATOM 618 C C . GLN A 1 79 ? 1.501 27.875 17.75 1 92.56 79 GLN A C 1
ATOM 620 O O . GLN A 1 79 ? 1.976 27.281 18.719 1 92.56 79 GLN A O 1
ATOM 625 N N . TRP A 1 80 ? 1.51 27.328 16.516 1 94.81 80 TRP A N 1
ATOM 626 C CA . TRP A 1 80 ? 2.01 25.984 16.266 1 94.81 80 TRP A CA 1
ATOM 627 C C . TRP A 1 80 ? 3.1 26 15.195 1 94.81 80 TRP A C 1
ATOM 629 O O . TRP A 1 80 ? 3.297 25.016 14.484 1 94.81 80 TRP A O 1
ATOM 639 N N . SER A 1 81 ? 3.738 27.156 15 1 94.75 81 SER A N 1
ATOM 640 C CA . SER A 1 81 ? 4.672 27.312 13.891 1 94.75 81 SER A CA 1
ATOM 641 C C . SER A 1 81 ? 6.105 27.016 14.328 1 94.75 81 SER A C 1
ATOM 643 O O . SER A 1 81 ? 7.008 26.938 13.492 1 94.75 81 SER A O 1
ATOM 645 N N . ALA A 1 82 ? 6.352 26.828 15.641 1 95.88 82 ALA A N 1
ATOM 646 C CA . ALA A 1 82 ? 7.688 26.484 16.125 1 95.88 82 ALA A CA 1
ATOM 647 C C . ALA A 1 82 ? 8.109 25.094 15.648 1 95.88 82 ALA A C 1
ATOM 649 O O . ALA A 1 82 ? 7.281 24.188 15.555 1 95.88 82 ALA A O 1
ATOM 650 N N . GLU A 1 83 ? 9.359 24.938 15.352 1 97 83 GLU A N 1
ATOM 651 C CA . GLU A 1 83 ? 9.883 23.641 14.906 1 97 83 GLU A CA 1
ATOM 652 C C . GLU A 1 83 ? 9.562 22.547 15.914 1 97 83 GLU A C 1
ATOM 654 O O . GLU A 1 83 ? 9.938 22.625 17.078 1 97 83 GLU A O 1
ATOM 659 N N . PRO A 1 84 ? 8.883 21.531 15.477 1 97.5 84 PRO A N 1
ATOM 660 C CA . PRO A 1 84 ? 8.531 20.453 16.406 1 97.5 84 PRO A CA 1
ATOM 661 C C . PRO A 1 84 ? 9.68 19.453 16.594 1 97.5 84 PRO A C 1
ATOM 663 O O . PRO A 1 84 ? 10.578 19.375 15.758 1 97.5 84 PRO A O 1
ATOM 666 N N . ALA A 1 85 ? 9.594 18.734 17.672 1 97.88 85 ALA A N 1
ATOM 667 C CA . ALA A 1 85 ? 10.516 17.625 17.906 1 97.88 85 ALA A CA 1
ATOM 668 C C . ALA A 1 85 ? 10.039 16.359 17.219 1 97.88 85 ALA A C 1
ATOM 670 O O . ALA A 1 85 ? 8.844 16.203 16.953 1 97.88 85 ALA A O 1
ATOM 671 N N . PRO A 1 86 ? 11.047 15.508 16.922 1 98.31 86 PRO A N 1
ATOM 672 C CA . PRO A 1 86 ? 10.617 14.195 16.422 1 98.31 86 PRO A CA 1
ATOM 673 C C . PRO A 1 86 ? 9.68 13.477 17.375 1 98.31 86 PRO A C 1
ATOM 675 O O . PRO A 1 86 ? 9.727 13.711 18.594 1 98.31 86 PRO A O 1
ATOM 678 N N . CYS A 1 87 ? 8.82 12.648 16.828 1 98.69 87 CYS A N 1
ATOM 679 C CA . CYS A 1 87 ? 7.809 11.93 17.594 1 98.69 87 CYS A CA 1
ATOM 680 C C . CYS A 1 87 ? 7.691 10.484 17.109 1 98.69 87 CYS A C 1
ATOM 682 O O . CYS A 1 87 ? 7.945 10.195 15.93 1 98.69 87 CYS A O 1
ATOM 684 N N . ASP A 1 88 ? 7.32 9.609 18.016 1 98.5 88 ASP A N 1
ATOM 685 C CA . ASP A 1 88 ? 7.18 8.203 17.656 1 98.5 88 ASP A CA 1
ATOM 686 C C . ASP A 1 88 ? 6.07 8.008 16.625 1 98.5 88 ASP A C 1
ATOM 688 O O . ASP A 1 88 ? 6.125 7.082 15.812 1 98.5 88 ASP A O 1
ATOM 692 N N . LEU A 1 89 ? 5.07 8.906 16.688 1 98.88 89 LEU A N 1
ATOM 693 C CA . LEU A 1 89 ? 4 8.914 15.688 1 98.88 89 LEU A CA 1
ATOM 694 C C . LEU A 1 89 ? 3.768 10.32 15.156 1 98.88 89 LEU A C 1
ATOM 696 O O . LEU A 1 89 ? 3.555 11.258 15.93 1 98.88 89 LEU A O 1
ATOM 700 N N . VAL A 1 90 ? 3.896 10.43 13.859 1 98.94 90 VAL A N 1
ATOM 701 C CA . VAL A 1 90 ? 3.562 11.688 13.188 1 98.94 90 VAL A CA 1
ATOM 702 C C . VAL A 1 90 ? 2.377 11.477 12.25 1 98.94 90 VAL A C 1
ATOM 704 O O . VAL A 1 90 ? 2.365 10.523 11.461 1 98.94 90 VAL A O 1
ATOM 707 N N . THR A 1 91 ? 1.355 12.266 12.398 1 98.81 91 THR A N 1
ATOM 708 C CA . THR A 1 91 ? 0.23 12.258 11.469 1 98.81 91 THR A CA 1
ATOM 709 C C . THR A 1 91 ? 0.27 13.477 10.555 1 98.81 91 THR A C 1
ATOM 711 O O . THR A 1 91 ? 0.741 14.547 10.953 1 98.81 91 THR A O 1
ATOM 714 N N . CYS A 1 92 ? -0.125 13.344 9.383 1 98.75 92 CYS A N 1
ATOM 715 C CA . CYS A 1 92 ? -0.279 14.383 8.367 1 98.75 92 CYS A CA 1
ATOM 716 C C . CYS A 1 92 ? -1.528 14.148 7.527 1 98.75 92 CYS A C 1
ATOM 718 O O . CYS A 1 92 ? -1.488 13.414 6.543 1 98.75 92 CYS A O 1
ATOM 720 N N . ILE A 1 93 ? -2.611 14.758 7.949 1 97.88 93 ILE A N 1
ATOM 721 C CA . ILE A 1 93 ? -3.934 14.422 7.434 1 97.88 93 ILE A CA 1
ATOM 722 C C . ILE A 1 93 ? -4.484 15.594 6.625 1 97.88 93 ILE A C 1
ATOM 724 O O . ILE A 1 93 ? -4.773 16.656 7.18 1 97.88 93 ILE A O 1
ATOM 728 N N . ASP A 1 94 ? -4.648 15.336 5.281 1 96.25 94 ASP A N 1
ATOM 729 C CA . ASP A 1 94 ? -5.199 16.344 4.387 1 96.25 94 ASP A CA 1
ATOM 730 C C . ASP A 1 94 ? -4.34 17.609 4.391 1 96.25 94 ASP A C 1
ATOM 732 O O . ASP A 1 94 ? -4.848 18.719 4.594 1 96.25 94 ASP A O 1
ATOM 736 N N . VAL A 1 95 ? -3.059 17.453 4.23 1 97.62 95 VAL A N 1
ATOM 737 C CA . VAL A 1 95 ? -2.086 18.531 4.254 1 97.62 95 VAL A CA 1
ATOM 738 C C . VAL A 1 95 ? -1.249 18.516 2.979 1 97.62 95 VAL A C 1
ATOM 740 O O . VAL A 1 95 ? -1.123 19.531 2.293 1 97.62 95 VAL A O 1
ATOM 743 N N . LEU A 1 96 ? -0.773 17.344 2.547 1 98.5 96 LEU A N 1
ATOM 744 C CA . LEU A 1 96 ? 0.255 17.203 1.521 1 98.5 96 LEU A CA 1
ATOM 745 C C . LEU A 1 96 ? -0.263 17.672 0.164 1 98.5 96 LEU A C 1
ATOM 747 O O . LEU A 1 96 ? 0.491 18.234 -0.634 1 98.5 96 LEU A O 1
ATOM 751 N N . GLU A 1 97 ? -1.536 17.406 -0.135 1 98.25 97 GLU A N 1
ATOM 752 C CA . GLU A 1 97 ? -2.131 17.828 -1.401 1 98.25 97 GLU A CA 1
ATOM 753 C C . GLU A 1 97 ? -2.254 19.344 -1.483 1 98.25 97 GLU A C 1
ATOM 755 O O . GLU A 1 97 ? -2.482 19.891 -2.561 1 98.25 97 GLU A O 1
ATOM 760 N N . HIS A 1 98 ? -2.068 20.094 -0.366 1 96.94 98 HIS A N 1
ATOM 761 C CA . HIS A 1 98 ? -2.15 21.547 -0.317 1 96.94 98 HIS A CA 1
ATOM 762 C C . HIS A 1 98 ? -0.776 22.188 -0.502 1 96.94 98 HIS A C 1
ATOM 764 O O . HIS A 1 98 ? -0.668 23.406 -0.667 1 96.94 98 HIS A O 1
ATOM 770 N N . ILE A 1 99 ? 0.232 21.406 -0.478 1 97.5 99 ILE A N 1
ATOM 771 C CA . ILE A 1 99 ? 1.593 21.938 -0.5 1 97.5 99 ILE A CA 1
ATOM 772 C C . ILE A 1 99 ? 1.944 22.406 -1.913 1 97.5 99 ILE A C 1
ATOM 774 O O . ILE A 1 99 ? 1.618 21.719 -2.893 1 97.5 99 ILE A O 1
ATOM 778 N N . GLU A 1 100 ? 2.602 23.562 -1.968 1 97.38 100 GLU A N 1
ATOM 779 C CA . GLU A 1 100 ? 3.141 23.969 -3.264 1 97.38 100 GLU A CA 1
ATOM 780 C C . GLU A 1 100 ? 4.039 22.875 -3.85 1 97.38 100 GLU A C 1
ATOM 782 O O . GLU A 1 100 ? 4.965 22.406 -3.186 1 97.38 100 GLU A O 1
ATOM 787 N N . PRO A 1 101 ? 3.768 22.547 -5.121 1 97.69 101 PRO A N 1
ATOM 788 C CA . PRO A 1 101 ? 4.453 21.391 -5.707 1 97.69 101 PRO A CA 1
ATOM 789 C C . PRO A 1 101 ? 5.973 21.484 -5.594 1 97.69 101 PRO A C 1
ATOM 791 O O . PRO A 1 101 ? 6.641 20.469 -5.336 1 97.69 101 PRO A O 1
ATOM 794 N N . GLU A 1 102 ? 6.523 22.688 -5.754 1 97.38 102 GLU A N 1
ATOM 795 C CA . GLU A 1 102 ? 7.973 22.859 -5.75 1 97.38 102 GLU A CA 1
ATOM 796 C C . GLU A 1 102 ? 8.547 22.672 -4.348 1 97.38 102 GLU A C 1
ATOM 798 O O . GLU A 1 102 ? 9.758 22.516 -4.184 1 97.38 102 GLU A O 1
ATOM 803 N N . LEU A 1 103 ? 7.711 22.656 -3.334 1 98.06 103 LEU A N 1
ATOM 804 C CA . LEU A 1 103 ? 8.18 22.562 -1.957 1 98.06 103 LEU A CA 1
ATOM 805 C C . LEU A 1 103 ? 7.805 21.219 -1.343 1 98.06 103 LEU A C 1
ATOM 807 O O . LEU A 1 103 ? 8.133 20.953 -0.185 1 98.06 103 LEU A O 1
ATOM 811 N N . LEU A 1 104 ? 7.152 20.344 -2.109 1 98.44 104 LEU A N 1
ATOM 812 C CA . LEU A 1 104 ? 6.652 19.078 -1.583 1 98.44 104 LEU A CA 1
ATOM 813 C C . LEU A 1 104 ? 7.793 18.234 -1.042 1 98.44 104 LEU A C 1
ATOM 815 O O . LEU A 1 104 ? 7.68 17.656 0.044 1 98.44 104 LEU A O 1
ATOM 819 N N . ASP A 1 105 ? 8.852 18.156 -1.785 1 98.19 105 ASP A N 1
ATOM 820 C CA . ASP A 1 105 ? 9.969 17.328 -1.34 1 98.19 105 ASP A CA 1
ATOM 821 C C . ASP A 1 105 ? 10.531 17.828 -0.014 1 98.19 105 ASP A C 1
ATOM 823 O O . ASP A 1 105 ? 10.922 17.031 0.845 1 98.19 105 ASP A O 1
ATOM 827 N N . ASN A 1 106 ? 10.617 19.156 0.155 1 98.31 106 ASN A N 1
ATOM 828 C CA . ASN A 1 106 ? 11.047 19.719 1.435 1 98.31 106 ASN A CA 1
ATOM 829 C C . ASN A 1 106 ? 10.148 19.25 2.576 1 98.31 106 ASN A C 1
ATOM 831 O O . ASN A 1 106 ? 10.641 18.891 3.646 1 98.31 106 ASN A O 1
ATOM 835 N N . VAL A 1 107 ? 8.859 19.25 2.338 1 98.5 107 VAL A N 1
ATOM 836 C CA . VAL A 1 107 ? 7.891 18.875 3.357 1 98.5 107 VAL A CA 1
ATOM 837 C C . VAL A 1 107 ? 8.016 17.391 3.662 1 98.5 107 VAL A C 1
ATOM 839 O O . VAL A 1 107 ? 8.023 16.984 4.828 1 98.5 107 VAL A O 1
ATOM 842 N N . LEU A 1 108 ? 8.141 16.594 2.65 1 98.62 108 LEU A N 1
ATOM 843 C CA . LEU A 1 108 ? 8.289 15.148 2.844 1 98.62 108 LEU A CA 1
ATOM 844 C C . LEU A 1 108 ? 9.586 14.828 3.584 1 98.62 108 LEU A C 1
ATOM 846 O O . LEU A 1 108 ? 9.617 13.938 4.434 1 98.62 108 LEU A O 1
ATOM 850 N N . ASP A 1 109 ? 10.633 15.539 3.254 1 98.38 109 ASP A N 1
ATOM 851 C CA . ASP A 1 109 ? 11.898 15.359 3.961 1 98.38 109 ASP A CA 1
ATOM 852 C C . ASP A 1 109 ? 11.773 15.773 5.426 1 98.38 109 ASP A C 1
ATOM 854 O O . ASP A 1 109 ? 12.344 15.133 6.309 1 98.38 109 ASP A O 1
ATOM 858 N N . HIS A 1 110 ? 11.07 16.875 5.633 1 98.44 110 HIS A N 1
ATOM 859 C CA . HIS A 1 110 ? 10.812 17.312 6.996 1 98.44 110 HIS A CA 1
ATOM 860 C C . HIS A 1 110 ? 10.039 16.266 7.781 1 98.44 110 HIS A C 1
ATOM 862 O O . HIS A 1 110 ? 10.414 15.922 8.906 1 98.44 110 HIS A O 1
ATOM 868 N N . LEU A 1 111 ? 9.008 15.672 7.199 1 98.44 111 LEU A N 1
ATOM 869 C CA . LEU A 1 111 ? 8.281 14.562 7.812 1 98.44 111 LEU A CA 1
ATOM 870 C C . LEU A 1 111 ? 9.227 13.406 8.125 1 98.44 111 LEU A C 1
ATOM 872 O O . LEU A 1 111 ? 9.156 12.82 9.211 1 98.44 111 LEU A O 1
ATOM 876 N N . GLY A 1 112 ? 10.094 13.109 7.156 1 97.88 112 GLY A N 1
ATOM 877 C CA . GLY A 1 112 ? 11.062 12.039 7.348 1 97.88 112 GLY A CA 1
ATOM 878 C C . GLY A 1 112 ? 11.938 12.242 8.57 1 97.88 112 GLY A C 1
ATOM 879 O O . GLY A 1 112 ? 12.312 11.273 9.234 1 97.88 112 GLY A O 1
ATOM 880 N N . ARG A 1 113 ? 12.258 13.484 8.867 1 97.56 113 ARG A N 1
ATOM 881 C CA . ARG A 1 113 ? 13.086 13.797 10.031 1 97.56 113 ARG A CA 1
ATOM 882 C C . ARG A 1 113 ? 12.281 13.719 11.32 1 97.56 113 ARG A C 1
ATOM 884 O O . ARG A 1 113 ? 12.82 13.383 12.375 1 97.56 113 ARG A O 1
ATOM 891 N N . LEU A 1 114 ? 11.07 14.023 11.234 1 98.38 114 LEU A N 1
ATOM 892 C CA . LEU A 1 114 ? 10.234 14.148 12.422 1 98.38 114 LEU A CA 1
ATOM 893 C C . LEU A 1 114 ? 9.703 12.781 12.859 1 98.38 114 LEU A C 1
ATOM 895 O O . LEU A 1 114 ? 9.438 12.562 14.039 1 98.38 114 LEU A O 1
ATOM 899 N N . VAL A 1 115 ? 9.5 11.875 11.891 1 98.69 115 VAL A N 1
ATOM 900 C CA . VAL A 1 115 ? 9.016 10.531 12.211 1 98.69 115 VAL A CA 1
ATOM 901 C C . VAL A 1 115 ? 10.141 9.727 12.859 1 98.69 115 VAL A C 1
ATOM 903 O O . VAL A 1 115 ? 11.156 9.438 12.219 1 98.69 115 VAL A O 1
ATOM 906 N N . ARG A 1 116 ? 9.883 9.398 14.062 1 98.31 116 ARG A N 1
ATOM 907 C CA . ARG A 1 116 ? 10.875 8.57 14.75 1 98.31 116 ARG A CA 1
ATOM 908 C C . ARG A 1 116 ? 10.617 7.086 14.5 1 98.31 116 ARG A C 1
ATOM 910 O O . ARG A 1 116 ? 11.562 6.301 14.375 1 98.31 116 ARG A O 1
ATOM 917 N N . ARG A 1 117 ? 9.32 6.734 14.492 1 98.44 117 ARG A N 1
ATOM 918 C CA . ARG A 1 117 ? 9.008 5.32 14.305 1 98.44 117 ARG A CA 1
ATOM 919 C C . ARG A 1 117 ? 7.969 5.129 13.211 1 98.44 117 ARG A C 1
ATOM 921 O O . ARG A 1 117 ? 8.234 4.477 12.195 1 98.44 117 ARG A O 1
ATOM 928 N N . PHE A 1 118 ? 6.781 5.828 13.391 1 98.88 118 PHE A N 1
ATOM 929 C CA . PHE A 1 118 ? 5.672 5.559 12.477 1 98.88 118 PHE A CA 1
ATOM 930 C C . PHE A 1 118 ? 5.055 6.859 11.984 1 98.88 118 PHE A C 1
ATOM 932 O O . PHE A 1 118 ? 5.137 7.891 12.656 1 98.88 118 PHE A O 1
ATOM 939 N N . GLY A 1 119 ? 4.512 6.82 10.828 1 98.88 119 GLY A N 1
ATOM 940 C CA . GLY A 1 119 ? 3.713 7.902 10.266 1 98.88 119 GLY A CA 1
ATOM 941 C C . GLY A 1 119 ? 2.357 7.445 9.758 1 98.88 119 GLY A C 1
ATOM 942 O O . GLY A 1 119 ? 2.238 6.359 9.188 1 98.88 119 GLY A O 1
ATOM 943 N N . VAL A 1 120 ? 1.326 8.219 9.969 1 98.88 120 VAL A N 1
ATOM 944 C CA . VAL A 1 120 ? 0.029 8.062 9.312 1 98.88 120 VAL A CA 1
ATOM 945 C C . VAL A 1 120 ? -0.249 9.273 8.43 1 98.88 120 VAL A C 1
ATOM 947 O O . VAL A 1 120 ? -0.404 10.391 8.922 1 98.88 120 VAL A O 1
ATOM 950 N N . PHE A 1 121 ? -0.27 9.008 7.109 1 98.88 121 PHE A N 1
ATOM 951 C CA . PHE A 1 121 ? -0.444 10.102 6.152 1 98.88 121 PHE A CA 1
ATOM 952 C C . PHE A 1 121 ? -1.662 9.859 5.27 1 98.88 121 PHE A C 1
ATOM 954 O O . PHE A 1 121 ? -1.918 8.727 4.855 1 98.88 121 PHE A O 1
ATOM 961 N N . THR A 1 122 ? -2.449 10.891 5.043 1 98.62 122 THR A N 1
ATOM 962 C CA . THR A 1 122 ? -3.525 10.836 4.059 1 98.62 122 THR A CA 1
ATOM 963 C C . THR A 1 122 ? -3.258 11.812 2.916 1 98.62 122 THR A C 1
ATOM 965 O O . THR A 1 122 ? -2.623 12.852 3.115 1 98.62 122 THR A O 1
ATOM 968 N N . VAL A 1 123 ? -3.691 11.461 1.726 1 98.62 123 VAL A N 1
ATOM 969 C CA . VAL A 1 123 ? -3.605 12.344 0.566 1 98.62 123 VAL A CA 1
ATOM 970 C C . VAL A 1 123 ? -4.926 12.312 -0.204 1 98.62 123 VAL A C 1
ATOM 972 O O . VAL A 1 123 ? -5.453 11.234 -0.499 1 98.62 123 VAL A O 1
ATOM 975 N N . HIS A 1 124 ? -5.508 13.477 -0.345 1 97.62 124 HIS A N 1
ATOM 976 C CA . HIS A 1 124 ? -6.586 13.625 -1.316 1 97.62 124 HIS A CA 1
ATOM 977 C C . HIS A 1 124 ? -6.035 13.758 -2.732 1 97.62 124 HIS A C 1
ATOM 979 O O . HIS A 1 124 ? -5.168 14.594 -2.992 1 97.62 124 HIS A O 1
ATOM 985 N N . THR A 1 125 ? -6.5 12.914 -3.652 1 97.88 125 THR A N 1
ATOM 986 C CA . THR A 1 125 ? -5.879 12.852 -4.969 1 97.88 125 THR A CA 1
ATOM 987 C C . THR A 1 125 ? -6.684 13.656 -5.984 1 97.88 125 THR A C 1
ATOM 989 O O . THR A 1 125 ? -6.262 13.82 -7.133 1 97.88 125 THR A O 1
ATOM 992 N N . GLY A 1 126 ? -7.859 14.141 -5.66 1 96.81 126 GLY A N 1
ATOM 993 C CA . GLY A 1 126 ? -8.719 14.922 -6.539 1 96.81 126 GLY A CA 1
ATOM 994 C C . GLY A 1 126 ? -8.828 16.375 -6.129 1 96.81 126 GLY A C 1
ATOM 995 O O . GLY A 1 126 ? -8.117 16.828 -5.227 1 96.81 126 GLY A O 1
ATOM 996 N N . PRO A 1 127 ? -9.656 17.125 -6.785 1 96.38 127 PRO A N 1
ATOM 997 C CA . PRO A 1 127 ? -9.805 18.547 -6.492 1 96.38 127 PRO A CA 1
ATOM 998 C C . PRO A 1 127 ? -10.492 18.812 -5.152 1 96.38 127 PRO A C 1
ATOM 1000 O O . PRO A 1 127 ? -11.312 18 -4.707 1 96.38 127 PRO A O 1
ATOM 1003 N N . ALA A 1 128 ? -10.055 19.891 -4.547 1 94.31 128 ALA A N 1
ATOM 1004 C CA . ALA A 1 128 ? -10.75 20.375 -3.355 1 94.31 128 ALA A CA 1
ATOM 1005 C C . ALA A 1 128 ? -12.047 21.078 -3.725 1 94.31 128 ALA A C 1
ATOM 1007 O O . ALA A 1 128 ? -12.242 21.469 -4.879 1 94.31 128 ALA A O 1
ATOM 1008 N N . VAL A 1 129 ? -12.867 21.141 -2.783 1 89.62 129 VAL A N 1
ATOM 1009 C CA . VAL A 1 129 ? -14.094 21.906 -2.951 1 89.62 129 VAL A CA 1
ATOM 1010 C C . VAL A 1 129 ? -13.781 23.406 -2.885 1 89.62 129 VAL A C 1
ATOM 1012 O O . VAL A 1 129 ? -14.43 24.203 -3.553 1 89.62 129 VAL A O 1
ATOM 1015 N N . LYS A 1 130 ? -12.734 23.766 -2.266 1 89.69 130 LYS A N 1
ATOM 1016 C CA . LYS A 1 130 ? -12.391 25.156 -2.018 1 89.69 130 LYS A CA 1
ATOM 1017 C C . LYS A 1 130 ? -11.352 25.656 -3.025 1 89.69 130 LYS A C 1
ATOM 1019 O O . LYS A 1 130 ? -10.586 24.875 -3.574 1 89.69 130 LYS A O 1
ATOM 1024 N N . VAL A 1 131 ? -11.398 26.906 -3.182 1 90.06 131 VAL A N 1
ATOM 1025 C CA . VAL A 1 131 ? -10.469 27.609 -4.055 1 90.06 131 VAL A CA 1
ATOM 1026 C C . VAL A 1 131 ? -9.719 28.672 -3.254 1 90.06 131 VAL A C 1
ATOM 1028 O O . VAL A 1 131 ? -10.305 29.344 -2.393 1 90.06 131 VAL A O 1
ATOM 1031 N N . LEU A 1 132 ? -8.445 28.797 -3.604 1 90.62 132 LEU A N 1
ATOM 1032 C CA . LEU A 1 132 ? -7.625 29.812 -2.938 1 90.62 132 LEU A CA 1
ATOM 1033 C C . LEU A 1 132 ? -7.969 31.203 -3.438 1 90.62 132 LEU A C 1
ATOM 1035 O O . LEU A 1 132 ? -8.672 31.359 -4.438 1 90.62 132 LEU A O 1
ATOM 1039 N N . ALA A 1 133 ? -7.477 32.156 -2.668 1 88.5 133 ALA A N 1
ATOM 1040 C CA . ALA A 1 133 ? -7.75 33.562 -2.996 1 88.5 133 ALA A CA 1
ATOM 1041 C C . ALA A 1 133 ? -7.211 33.906 -4.379 1 88.5 133 ALA A C 1
ATOM 1043 O O . ALA A 1 133 ? -7.746 34.812 -5.051 1 88.5 133 ALA A O 1
ATOM 1044 N N . ASP A 1 134 ? -6.188 33.219 -4.855 1 91.62 134 ASP A N 1
ATOM 1045 C CA . ASP A 1 134 ? -5.582 33.531 -6.148 1 91.62 134 ASP A CA 1
ATOM 1046 C C . ASP A 1 134 ? -6.246 32.719 -7.27 1 91.62 134 ASP A C 1
ATOM 1048 O O . ASP A 1 134 ? -5.781 32.75 -8.414 1 91.62 134 ASP A O 1
ATOM 1052 N N . GLY A 1 135 ? -7.242 31.922 -6.938 1 92.5 135 GLY A N 1
ATOM 1053 C CA . GLY A 1 135 ? -8.039 31.234 -7.941 1 92.5 135 GLY A CA 1
ATOM 1054 C C . GLY A 1 135 ? -7.656 29.781 -8.125 1 92.5 135 GLY A C 1
ATOM 1055 O O . GLY A 1 135 ? -8.375 29.016 -8.773 1 92.5 135 GLY A O 1
ATOM 1056 N N . ARG A 1 136 ? -6.543 29.469 -7.617 1 93.25 136 ARG A N 1
ATOM 1057 C CA . ARG A 1 136 ? -6.113 28.078 -7.758 1 93.25 136 ARG A CA 1
ATOM 1058 C C . ARG A 1 136 ? -6.941 27.156 -6.867 1 93.25 136 ARG A C 1
ATOM 1060 O O . ARG A 1 136 ? -7.469 27.594 -5.836 1 93.25 136 ARG A O 1
ATOM 1067 N N . ASN A 1 137 ? -7.16 25.922 -7.285 1 96 137 ASN A N 1
ATOM 1068 C CA . ASN A 1 137 ? -7.738 24.922 -6.41 1 96 137 ASN A CA 1
ATOM 1069 C C . ASN A 1 137 ? -6.93 24.766 -5.125 1 96 137 ASN A C 1
ATOM 1071 O O . ASN A 1 137 ? -5.695 24.781 -5.156 1 96 137 ASN A O 1
ATOM 1075 N N . ALA A 1 138 ? -7.602 24.562 -4.027 1 94.06 138 ALA A N 1
ATOM 1076 C CA . ALA A 1 138 ? -6.898 24.469 -2.75 1 94.06 138 ALA A CA 1
ATOM 1077 C C . ALA A 1 138 ? -5.988 23.234 -2.709 1 94.06 138 ALA A C 1
ATOM 1079 O O . ALA A 1 138 ? -5 23.219 -1.976 1 94.06 138 ALA A O 1
ATOM 1080 N N . HIS A 1 139 ? -6.395 22.141 -3.357 1 97.25 139 HIS A N 1
ATOM 1081 C CA . HIS A 1 139 ? -5.473 21.031 -3.574 1 97.25 139 HIS A CA 1
ATOM 1082 C C . HIS A 1 139 ? -4.512 21.328 -4.719 1 97.25 139 HIS A C 1
ATOM 1084 O O . HIS A 1 139 ? -4.82 21.062 -5.883 1 97.25 139 HIS A O 1
ATOM 1090 N N . LEU A 1 140 ? -3.408 21.812 -4.418 1 97.75 140 LEU A N 1
ATOM 1091 C CA . LEU A 1 140 ? -2.438 22.25 -5.41 1 97.75 140 LEU A CA 1
ATOM 1092 C C . LEU A 1 140 ? -1.85 21.062 -6.168 1 97.75 140 LEU A C 1
ATOM 1094 O O . LEU A 1 140 ? -1.354 21.219 -7.285 1 97.75 140 LEU A O 1
ATOM 1098 N N . ILE A 1 141 ? -1.832 19.891 -5.57 1 98.25 141 ILE A N 1
ATOM 1099 C CA . ILE A 1 141 ? -1.345 18.672 -6.199 1 98.25 141 ILE A CA 1
ATOM 1100 C C . ILE A 1 141 ? -2.49 17.672 -6.34 1 98.25 141 ILE A C 1
ATOM 1102 O O . ILE A 1 141 ? -3.043 17.203 -5.34 1 98.25 141 ILE A O 1
ATOM 1106 N N . GLN A 1 142 ? -2.861 17.453 -7.508 1 98.19 142 GLN A N 1
ATOM 1107 C CA . GLN A 1 142 ? -3.896 16.469 -7.828 1 98.19 142 GLN A CA 1
ATOM 1108 C C . GLN A 1 142 ? -3.33 15.328 -8.664 1 98.19 142 GLN A C 1
ATOM 1110 O O . GLN A 1 142 ? -3.393 15.367 -9.898 1 98.19 142 GLN A O 1
ATOM 1115 N N . GLN A 1 143 ? -2.662 14.406 -8.031 1 97.88 143 GLN A N 1
ATOM 1116 C CA . GLN A 1 143 ? -2.006 13.266 -8.664 1 97.88 143 GLN A CA 1
ATOM 1117 C C . GLN A 1 143 ? -2.445 11.953 -8.016 1 97.88 143 GLN A C 1
ATOM 1119 O O . GLN A 1 143 ? -2.895 11.938 -6.871 1 97.88 143 GLN A O 1
ATOM 1124 N N . ASP A 1 144 ? -2.336 10.898 -8.688 1 95.25 144 ASP A N 1
ATOM 1125 C CA . ASP A 1 144 ? -2.797 9.602 -8.203 1 95.25 144 ASP A CA 1
ATOM 1126 C C . ASP A 1 144 ? -1.694 8.875 -7.438 1 95.25 144 ASP A C 1
ATOM 1128 O O . ASP A 1 144 ? -0.624 9.445 -7.195 1 95.25 144 ASP A O 1
ATOM 1132 N N . GLU A 1 145 ? -2.012 7.629 -7.004 1 94.94 145 GLU A N 1
ATOM 1133 C CA . GLU A 1 145 ? -1.101 6.871 -6.148 1 94.94 145 GLU A CA 1
ATOM 1134 C C . GLU A 1 145 ? 0.209 6.566 -6.871 1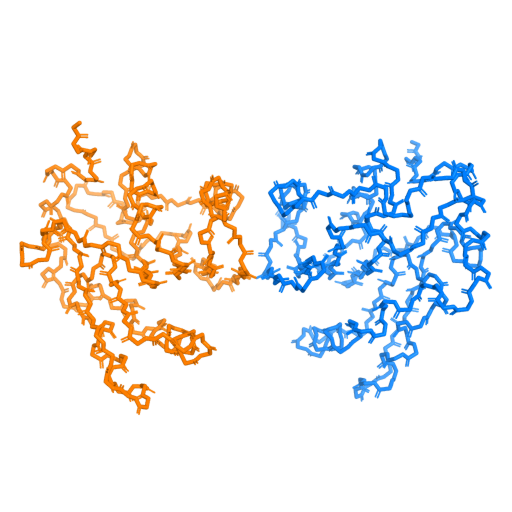 94.94 145 GLU A C 1
ATOM 1136 O O . GLU A 1 145 ? 1.265 6.477 -6.238 1 94.94 145 GLU A O 1
ATOM 1141 N N . ARG A 1 146 ? 0.209 6.414 -8.133 1 94.81 146 ARG A N 1
ATOM 1142 C CA . ARG A 1 146 ? 1.423 6.129 -8.898 1 94.81 146 ARG A CA 1
ATOM 1143 C C . ARG A 1 146 ? 2.422 7.277 -8.781 1 94.81 146 ARG A C 1
ATOM 1145 O O . ARG A 1 146 ? 3.635 7.055 -8.797 1 94.81 146 ARG A O 1
ATOM 1152 N N . TRP A 1 147 ? 1.853 8.445 -8.656 1 96.56 147 TRP A N 1
ATOM 1153 C CA . TRP A 1 147 ? 2.678 9.648 -8.539 1 96.56 147 TRP A CA 1
ATOM 1154 C C . TRP A 1 147 ? 3.15 9.836 -7.102 1 96.56 147 TRP A C 1
ATOM 1156 O O . TRP A 1 147 ? 4.301 10.211 -6.863 1 96.56 147 TRP A O 1
ATOM 1166 N N . TRP A 1 148 ? 2.359 9.523 -6.148 1 98 148 TRP A N 1
ATOM 1167 C CA . TRP A 1 148 ? 2.611 9.828 -4.742 1 98 148 TRP A CA 1
ATOM 1168 C C . TRP A 1 148 ? 3.469 8.75 -4.094 1 98 148 TRP A C 1
ATOM 1170 O O . TRP A 1 148 ? 4.402 9.055 -3.352 1 98 148 TRP A O 1
ATOM 1180 N N . LEU A 1 149 ? 3.16 7.504 -4.348 1 97.88 149 LEU A N 1
ATOM 1181 C CA . LEU A 1 149 ? 3.693 6.41 -3.545 1 97.88 149 LEU A CA 1
ATOM 1182 C C . LEU A 1 149 ? 5.211 6.324 -3.68 1 97.88 149 LEU A C 1
ATOM 1184 O O . LEU A 1 149 ? 5.914 6.113 -2.691 1 97.88 149 LEU A O 1
ATOM 1188 N N . PRO A 1 150 ? 5.773 6.516 -4.91 1 96.19 150 PRO A N 1
ATOM 1189 C CA . PRO A 1 150 ? 7.238 6.473 -4.988 1 96.19 150 PRO A CA 1
ATOM 1190 C C . PRO A 1 150 ? 7.91 7.531 -4.117 1 96.19 150 PRO A C 1
ATOM 1192 O O . PRO A 1 150 ? 9 7.301 -3.594 1 96.19 150 PRO A O 1
ATOM 1195 N N . ARG A 1 151 ? 7.305 8.641 -3.947 1 97.31 151 ARG A N 1
ATOM 1196 C CA . ARG A 1 151 ? 7.867 9.711 -3.133 1 97.31 151 ARG A CA 1
ATOM 1197 C C . ARG A 1 151 ? 7.867 9.336 -1.655 1 97.31 151 ARG A C 1
ATOM 1199 O O . ARG A 1 151 ? 8.789 9.688 -0.92 1 97.31 151 ARG A O 1
ATOM 1206 N N . PHE A 1 152 ? 6.852 8.633 -1.202 1 98.12 152 PHE A N 1
ATOM 1207 C CA . PHE A 1 152 ? 6.828 8.125 0.167 1 98.12 152 PHE A CA 1
ATOM 1208 C C . PHE A 1 152 ? 7.84 7.008 0.352 1 98.12 152 PHE A C 1
ATOM 1210 O O . PHE A 1 152 ? 8.547 6.961 1.361 1 98.12 152 PHE A O 1
ATOM 1217 N N . LEU A 1 153 ? 7.926 6.148 -0.648 1 97.06 153 LEU A N 1
ATOM 1218 C CA . LEU A 1 153 ? 8.758 4.953 -0.544 1 97.06 153 LEU A CA 1
ATOM 1219 C C . LEU A 1 153 ? 10.242 5.324 -0.55 1 97.06 153 LEU A C 1
ATOM 1221 O O . LEU A 1 153 ? 11.078 4.555 -0.072 1 97.06 153 LEU A O 1
ATOM 1225 N N . GLN A 1 154 ? 10.547 6.484 -1.051 1 96.06 154 GLN A N 1
ATOM 1226 C CA . GLN A 1 154 ? 11.922 6.98 -1.005 1 96.06 154 GLN A CA 1
ATOM 1227 C C . GLN A 1 154 ? 12.336 7.316 0.425 1 96.06 154 GLN A C 1
ATOM 1229 O O . GLN A 1 154 ? 13.523 7.32 0.747 1 96.06 154 GLN A O 1
ATOM 1234 N N . ARG A 1 155 ? 11.352 7.492 1.292 1 97.06 155 ARG A N 1
ATOM 1235 C CA . ARG A 1 155 ? 11.656 8.062 2.6 1 97.06 155 ARG A CA 1
ATOM 1236 C C . ARG A 1 155 ? 11.227 7.129 3.721 1 97.06 155 ARG A C 1
ATOM 1238 O O . ARG A 1 155 ? 11.766 7.184 4.828 1 97.06 155 ARG A O 1
ATOM 1245 N N . PHE A 1 156 ? 10.25 6.277 3.367 1 98.12 156 PHE A N 1
ATOM 1246 C CA . PHE A 1 156 ? 9.641 5.445 4.398 1 98.12 156 PHE A CA 1
ATOM 1247 C C . PHE A 1 156 ? 9.484 4.008 3.914 1 98.12 156 PHE A C 1
ATOM 1249 O O . PHE A 1 156 ? 9.477 3.752 2.707 1 98.12 156 PHE A O 1
ATOM 1256 N N . ASN A 1 157 ? 9.422 3.08 4.879 1 97.31 157 ASN A N 1
ATOM 1257 C CA . ASN A 1 157 ? 8.906 1.747 4.59 1 97.31 157 ASN A CA 1
ATOM 1258 C C . ASN A 1 157 ? 7.387 1.696 4.727 1 97.31 157 ASN A C 1
ATOM 1260 O O . ASN A 1 157 ? 6.828 2.207 5.699 1 97.31 157 ASN A O 1
ATOM 1264 N N . LEU A 1 158 ? 6.75 1.156 3.791 1 98.5 158 LEU A N 1
ATOM 1265 C CA . LEU A 1 158 ? 5.293 1.097 3.797 1 98.5 158 LEU A CA 1
ATOM 1266 C C . LEU A 1 158 ? 4.801 -0.083 4.629 1 98.5 158 LEU A C 1
ATOM 1268 O O . LEU A 1 158 ? 5.266 -1.211 4.449 1 98.5 158 LEU A O 1
ATOM 1272 N N . ILE A 1 159 ? 3.924 0.168 5.543 1 98.56 159 ILE A N 1
ATOM 1273 C CA . ILE A 1 159 ? 3.297 -0.891 6.328 1 98.56 159 ILE A CA 1
ATOM 1274 C C . ILE A 1 159 ? 1.912 -1.202 5.762 1 98.56 159 ILE A C 1
ATOM 1276 O O . ILE A 1 159 ? 1.549 -2.369 5.602 1 98.56 159 ILE A O 1
ATOM 1280 N N . SER A 1 160 ? 1.163 -0.14 5.445 1 98.62 160 SER A N 1
ATOM 1281 C CA . SER A 1 160 ? -0.159 -0.304 4.852 1 98.62 160 SER A CA 1
ATOM 1282 C C . SER A 1 160 ? -0.493 0.857 3.92 1 98.62 160 SER A C 1
ATOM 1284 O O . SER A 1 160 ? -0.049 1.986 4.141 1 98.62 160 SER A O 1
ATOM 1286 N N . TYR A 1 161 ? -1.122 0.573 2.922 1 98.81 161 TYR A N 1
ATOM 1287 C CA . TYR A 1 161 ? -1.802 1.498 2.021 1 98.81 161 TYR A CA 1
ATOM 1288 C C . TYR A 1 161 ? -3.264 1.109 1.843 1 98.81 161 TYR A C 1
ATOM 1290 O O . TYR A 1 161 ? -3.58 -0.064 1.63 1 98.81 161 TYR A O 1
ATOM 1298 N N . ASN A 1 162 ? -4.145 2.082 1.898 1 98.75 162 ASN A N 1
ATOM 1299 C CA . ASN A 1 162 ? -5.566 1.854 1.653 1 98.75 162 ASN A CA 1
ATOM 1300 C C . ASN A 1 162 ? -6.172 2.967 0.808 1 98.75 162 ASN A C 1
ATOM 1302 O O . ASN A 1 162 ? -6.141 4.137 1.196 1 98.75 162 ASN A O 1
ATOM 1306 N N . ARG A 1 163 ? -6.734 2.605 -0.288 1 98.25 163 ARG A N 1
ATOM 1307 C CA . ARG A 1 163 ? -7.465 3.549 -1.127 1 98.25 163 ARG A CA 1
ATOM 1308 C C . ARG A 1 163 ? -8.789 3.947 -0.479 1 98.25 163 ARG A C 1
ATOM 1310 O O . ARG A 1 163 ? -9.461 3.117 0.136 1 98.25 163 ARG A O 1
ATOM 1317 N N . THR A 1 164 ? -9.109 5.184 -0.585 1 96.81 164 THR A N 1
ATOM 1318 C CA . THR A 1 164 ? -10.406 5.707 -0.177 1 96.81 164 THR A CA 1
ATOM 1319 C C . THR A 1 164 ? -11.141 6.328 -1.364 1 96.81 164 THR A C 1
ATOM 1321 O O . THR A 1 164 ? -10.625 6.316 -2.486 1 96.81 164 THR A O 1
ATOM 1324 N N . GLN A 1 165 ? -12.312 6.844 -1.149 1 93.81 165 GLN A N 1
ATOM 1325 C CA . GLN A 1 165 ? -13.086 7.484 -2.207 1 93.81 165 GLN A CA 1
ATOM 1326 C C . GLN A 1 165 ? -12.359 8.711 -2.758 1 93.81 165 GLN A C 1
ATOM 1328 O O . GLN A 1 165 ? -12.422 8.984 -3.959 1 93.81 165 GLN A O 1
ATOM 1333 N N . MET A 1 166 ? -11.594 9.359 -1.894 1 95.12 166 MET A N 1
ATOM 1334 C CA . MET A 1 166 ? -11.047 10.664 -2.281 1 95.12 166 MET A CA 1
ATOM 1335 C C . MET A 1 166 ? -9.539 10.594 -2.443 1 95.12 166 MET A C 1
ATOM 1337 O O . MET A 1 166 ? -8.906 11.578 -2.822 1 95.12 166 MET A O 1
ATOM 1341 N N . GLY A 1 167 ? -8.984 9.492 -2.182 1 97.75 167 GLY A N 1
ATOM 1342 C CA . GLY A 1 167 ? -7.539 9.336 -2.225 1 97.75 167 GLY A CA 1
ATOM 1343 C C . GLY A 1 167 ? -7.051 8.094 -1.499 1 97.75 167 GLY A C 1
ATOM 1344 O O . GLY A 1 167 ? -7.465 6.98 -1.817 1 97.75 167 GLY A O 1
ATOM 1345 N N . PHE A 1 168 ? -6.176 8.312 -0.533 1 98.62 168 PHE A N 1
ATOM 1346 C CA . PHE A 1 168 ? -5.676 7.145 0.188 1 98.62 168 PHE A CA 1
ATOM 1347 C C . PHE A 1 168 ? -5.078 7.555 1.53 1 98.62 168 PHE A C 1
ATOM 1349 O O . PHE A 1 168 ? -4.887 8.742 1.792 1 98.62 168 PHE A O 1
ATOM 1356 N N . TRP A 1 169 ? -4.887 6.598 2.396 1 98.69 169 TRP A N 1
ATOM 1357 C CA . TRP A 1 169 ? -4.035 6.773 3.568 1 98.69 169 TRP A CA 1
ATOM 1358 C C . TRP A 1 169 ? -2.973 5.68 3.641 1 98.69 169 TRP A C 1
ATOM 1360 O O . TR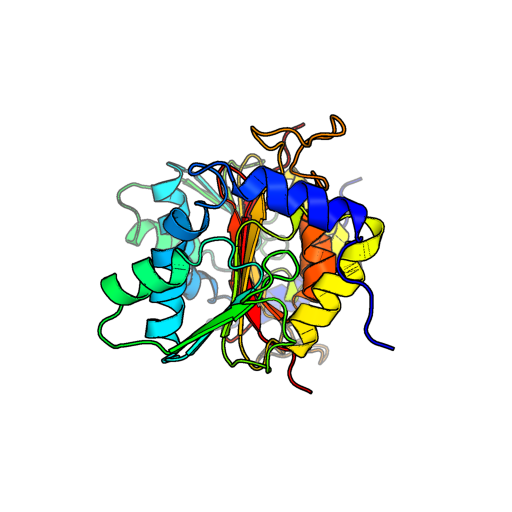P A 1 169 ? -3.15 4.598 3.082 1 98.69 169 TRP A O 1
ATOM 1370 N N . ILE A 1 170 ? -1.85 6 4.305 1 98.88 170 ILE A N 1
ATOM 1371 C CA . ILE A 1 170 ? -0.764 5.043 4.477 1 98.88 170 ILE A CA 1
ATOM 1372 C C . ILE A 1 170 ? -0.301 5.043 5.934 1 98.88 170 ILE A C 1
ATOM 1374 O O . ILE A 1 170 ? -0.411 6.059 6.625 1 98.88 170 ILE A O 1
ATOM 1378 N N . LEU A 1 171 ? 0.033 3.941 6.449 1 98.88 171 LEU A N 1
ATOM 1379 C CA . LEU A 1 171 ? 0.874 3.762 7.625 1 98.88 171 LEU A CA 1
ATOM 1380 C C . LEU A 1 171 ? 2.305 3.414 7.227 1 98.88 171 LEU A C 1
ATOM 1382 O O . LEU A 1 171 ? 2.527 2.475 6.457 1 98.88 171 LEU A O 1
ATOM 1386 N N . VAL A 1 172 ? 3.207 4.199 7.672 1 98.81 172 VAL A N 1
ATOM 1387 C CA . VAL A 1 172 ? 4.594 4.004 7.262 1 98.81 172 VAL A CA 1
ATOM 1388 C C . VAL A 1 172 ? 5.484 3.879 8.5 1 98.81 172 VAL A C 1
ATOM 1390 O O . VAL A 1 172 ? 5.066 4.207 9.609 1 98.81 172 VAL A O 1
ATOM 1393 N N . GLU A 1 173 ? 6.652 3.406 8.297 1 98 173 GLU A N 1
ATOM 1394 C CA . GLU A 1 173 ? 7.66 3.328 9.352 1 98 173 GLU A CA 1
ATOM 1395 C C . GLU A 1 173 ? 8.992 3.916 8.891 1 98 173 GLU A C 1
ATOM 1397 O O . GLU A 1 173 ? 9.32 3.859 7.703 1 98 173 GLU A O 1
ATOM 1402 N N . LYS A 1 174 ? 9.625 4.52 9.812 1 97.12 174 LYS A N 1
ATOM 1403 C CA . LYS A 1 174 ? 10.977 4.996 9.539 1 97.12 174 LYS A CA 1
ATOM 1404 C C . LYS A 1 174 ? 11.906 3.84 9.156 1 97.12 174 LYS A C 1
ATOM 1406 O O . LYS A 1 174 ? 11.961 2.828 9.859 1 97.12 174 LYS A O 1
ATOM 1411 N N . PRO A 1 175 ? 12.562 4.02 7.984 1 93.5 175 PRO A N 1
ATOM 1412 C CA . PRO A 1 175 ? 13.523 2.965 7.648 1 93.5 175 PRO A CA 1
ATOM 1413 C C . PRO A 1 175 ? 14.602 2.789 8.719 1 93.5 175 PRO A C 1
ATOM 1415 O O . PRO A 1 175 ? 15.047 3.77 9.312 1 93.5 175 PRO A O 1
ATOM 1418 N N . ARG A 1 176 ? 14.773 1.531 9.016 1 81.88 176 ARG A N 1
ATOM 1419 C CA . ARG A 1 176 ? 15.836 1.241 9.977 1 81.88 176 ARG A CA 1
ATOM 1420 C C . ARG A 1 176 ? 17.203 1.584 9.398 1 81.88 176 ARG A C 1
ATOM 1422 O O . ARG A 1 176 ? 17.438 1.411 8.203 1 81.88 176 ARG A O 1
ATOM 1429 N N . ALA A 1 177 ? 18 2.42 10.156 1 63.97 177 ALA A N 1
ATOM 1430 C CA . ALA A 1 177 ? 19.375 2.732 9.766 1 63.97 177 ALA A CA 1
ATOM 1431 C C . ALA A 1 177 ? 20.156 1.461 9.477 1 63.97 177 ALA A C 1
ATOM 1433 O O . ALA A 1 177 ? 19.922 0.418 10.086 1 63.97 177 ALA A O 1
ATOM 1434 N N . MET B 1 1 ? 3.643 -13.492 -30.531 1 49.62 1 MET B N 1
ATOM 1435 C CA . MET B 1 1 ? 4.043 -14.773 -29.953 1 49.62 1 MET B CA 1
ATOM 1436 C C . MET B 1 1 ? 3.898 -14.758 -28.438 1 49.62 1 MET B C 1
ATOM 1438 O O . MET B 1 1 ? 4.035 -13.711 -27.797 1 49.62 1 MET B O 1
ATOM 1442 N N . ALA B 1 2 ? 3.311 -15.859 -27.906 1 66.5 2 ALA B N 1
ATOM 1443 C CA . ALA B 1 2 ? 3.111 -15.883 -26.469 1 66.5 2 ALA B CA 1
ATOM 1444 C C . ALA B 1 2 ? 4.438 -15.719 -25.734 1 66.5 2 ALA B C 1
ATOM 1446 O O . ALA B 1 2 ? 5.441 -16.328 -26.094 1 66.5 2 ALA B O 1
ATOM 1447 N N . GLN B 1 3 ? 4.527 -14.789 -24.828 1 84 3 GLN B N 1
ATOM 1448 C CA . GLN B 1 3 ? 5.746 -14.531 -24.078 1 84 3 GLN B CA 1
ATOM 1449 C C . GLN B 1 3 ? 6.078 -15.711 -23.156 1 84 3 GLN B C 1
ATOM 1451 O O . GLN B 1 3 ? 5.184 -16.344 -22.609 1 84 3 GLN B O 1
ATOM 1456 N N . THR B 1 4 ? 7.32 -16.109 -23.219 1 92.31 4 THR B N 1
ATOM 1457 C CA . THR B 1 4 ? 7.777 -17.156 -22.312 1 92.31 4 THR B CA 1
ATOM 1458 C C . THR B 1 4 ? 7.602 -16.719 -20.859 1 92.31 4 THR B C 1
ATOM 1460 O O . THR B 1 4 ? 8.039 -15.625 -20.469 1 92.31 4 THR B O 1
ATOM 1463 N N . LEU B 1 5 ? 6.949 -17.484 -20.047 1 95.94 5 LEU B N 1
ATOM 1464 C CA . LEU B 1 5 ? 6.676 -17.141 -18.656 1 95.94 5 LEU B CA 1
ATOM 1465 C C . LEU B 1 5 ? 7.695 -17.781 -17.734 1 95.94 5 LEU B C 1
ATOM 1467 O O . LEU B 1 5 ? 8.062 -17.203 -16.703 1 95.94 5 LEU B O 1
ATOM 1471 N N . ILE B 1 6 ? 8.117 -18.984 -18.031 1 94.56 6 ILE B N 1
ATOM 1472 C CA . ILE B 1 6 ? 9.188 -19.672 -17.312 1 94.56 6 ILE B CA 1
ATOM 1473 C C . ILE B 1 6 ? 10.008 -20.5 -18.297 1 94.56 6 ILE B C 1
ATOM 1475 O O . ILE B 1 6 ? 9.508 -20.922 -19.344 1 94.56 6 ILE B O 1
ATOM 1479 N N . SER B 1 7 ? 11.234 -20.641 -18.016 1 95.06 7 SER B N 1
ATOM 1480 C CA . SER B 1 7 ? 12.062 -21.469 -18.875 1 95.06 7 SER B CA 1
ATOM 1481 C C . SER B 1 7 ? 11.719 -22.938 -18.719 1 95.06 7 SER B C 1
ATOM 1483 O O . SER B 1 7 ? 11.133 -23.344 -17.719 1 95.06 7 SER B O 1
ATOM 1485 N N . GLU B 1 8 ? 12.07 -23.703 -19.703 1 93.69 8 GLU B N 1
ATOM 1486 C CA . GLU B 1 8 ? 11.859 -25.156 -19.641 1 93.69 8 GLU B CA 1
ATOM 1487 C C . GLU B 1 8 ? 12.656 -25.766 -18.5 1 93.69 8 GLU B C 1
ATOM 1489 O O . GLU B 1 8 ? 12.172 -26.688 -17.828 1 93.69 8 GLU B O 1
ATOM 1494 N N . GLU B 1 9 ? 13.859 -25.297 -18.297 1 93 9 GLU B N 1
ATOM 1495 C CA . GLU B 1 9 ? 14.703 -25.781 -17.219 1 93 9 GLU B CA 1
ATOM 1496 C C . GLU B 1 9 ? 14.07 -25.5 -15.852 1 93 9 GLU B C 1
ATOM 1498 O O . GLU B 1 9 ? 14.039 -26.391 -14.984 1 93 9 GLU B O 1
ATOM 1503 N N . TYR B 1 10 ? 13.57 -24.328 -15.727 1 93.31 10 TYR B N 1
ATOM 1504 C CA . TYR B 1 10 ? 12.953 -23.953 -14.461 1 93.31 10 TYR B CA 1
ATOM 1505 C C . TYR B 1 10 ? 11.664 -24.734 -14.234 1 93.31 10 TYR B C 1
ATOM 1507 O O . TYR B 1 10 ? 11.352 -25.125 -13.109 1 93.31 10 TYR B O 1
ATOM 1515 N N . ARG B 1 11 ? 10.93 -24.906 -15.312 1 93.56 11 ARG B N 1
ATOM 1516 C CA . ARG B 1 11 ? 9.711 -25.703 -15.242 1 93.56 11 ARG B CA 1
ATOM 1517 C C . ARG B 1 11 ? 9.992 -27.078 -14.656 1 93.56 11 ARG B C 1
ATOM 1519 O O . ARG B 1 11 ? 9.273 -27.547 -13.766 1 93.56 11 ARG B O 1
ATOM 1526 N N . ALA B 1 12 ? 11.039 -27.703 -15.086 1 91.88 12 ALA B N 1
ATOM 1527 C CA . ALA B 1 12 ? 11.422 -29.031 -14.609 1 91.88 12 ALA B CA 1
ATOM 1528 C C . ALA B 1 12 ? 11.797 -29 -13.133 1 91.88 12 ALA B C 1
ATOM 1530 O O . ALA B 1 12 ? 11.438 -29.891 -12.375 1 91.88 12 ALA B O 1
ATOM 1531 N N . MET B 1 13 ? 12.484 -27.984 -12.742 1 91.31 13 MET B N 1
ATOM 1532 C CA . MET B 1 13 ? 12.891 -27.844 -11.344 1 91.31 13 MET B CA 1
ATOM 1533 C C . MET B 1 13 ? 11.68 -27.656 -10.438 1 91.31 13 MET B C 1
ATOM 1535 O O . MET B 1 13 ? 11.625 -28.203 -9.344 1 91.31 13 MET B O 1
ATOM 1539 N N . GLN B 1 14 ? 10.75 -26.844 -10.961 1 88.94 14 GLN B N 1
ATOM 1540 C CA . GLN B 1 14 ? 9.531 -26.625 -10.188 1 88.94 14 GLN B CA 1
ATOM 1541 C C . GLN B 1 14 ? 8.719 -27.906 -10.039 1 88.94 14 GLN B C 1
ATOM 1543 O O . GLN B 1 14 ? 8.156 -28.172 -8.977 1 88.94 14 GLN B O 1
ATOM 1548 N N . GLN B 1 15 ? 8.648 -28.656 -11.094 1 87.56 15 GLN B N 1
ATOM 1549 C CA . GLN B 1 15 ? 7.938 -29.938 -11.039 1 87.56 15 GLN B CA 1
ATOM 1550 C C . GLN B 1 15 ? 8.539 -30.859 -9.984 1 87.56 15 GLN B C 1
ATOM 1552 O O . GLN B 1 15 ? 7.812 -31.469 -9.195 1 87.56 15 GLN B O 1
ATOM 1557 N N . LYS B 1 16 ? 9.852 -30.859 -9.938 1 85.75 16 LYS B N 1
ATOM 1558 C CA . LYS B 1 16 ? 10.555 -31.672 -8.945 1 85.75 16 LYS B CA 1
ATOM 1559 C C . LYS B 1 16 ? 10.273 -31.172 -7.531 1 85.75 16 LYS B C 1
ATOM 1561 O O . LYS B 1 16 ? 10.023 -31.969 -6.625 1 85.75 16 LYS B O 1
ATOM 1566 N N . LEU B 1 17 ? 10.281 -29.906 -7.363 1 85.31 17 LEU B N 1
ATOM 1567 C CA . LEU B 1 17 ? 10.047 -29.297 -6.059 1 85.31 17 LEU B CA 1
ATOM 1568 C C . LEU B 1 17 ? 8.633 -29.609 -5.562 1 85.31 17 LEU B C 1
ATOM 1570 O O . LEU B 1 17 ? 8.43 -29.859 -4.367 1 85.31 17 LEU B O 1
ATOM 1574 N N . HIS B 1 18 ? 7.699 -29.719 -6.445 1 85.44 18 HIS B N 1
ATOM 1575 C CA . HIS B 1 18 ? 6.297 -29.906 -6.078 1 85.44 18 HIS B CA 1
ATOM 1576 C C . HIS B 1 18 ? 6.008 -31.359 -5.719 1 85.44 18 HIS B C 1
ATOM 1578 O O . HIS B 1 18 ? 4.922 -31.672 -5.223 1 85.44 18 HIS B O 1
ATOM 1584 N N . GLU B 1 19 ? 6.988 -32.156 -5.969 1 83.56 19 GLU B N 1
ATOM 1585 C CA . GLU B 1 19 ? 6.855 -33.531 -5.484 1 83.56 19 GLU B CA 1
ATOM 1586 C C . GLU B 1 19 ? 6.895 -33.562 -3.961 1 83.56 19 GLU B C 1
ATOM 1588 O O . GLU B 1 19 ? 6.406 -34.531 -3.357 1 83.56 19 GLU B O 1
ATOM 1593 N N . ASN B 1 20 ? 7.508 -32.562 -3.389 1 81.56 20 ASN B N 1
ATOM 1594 C CA . ASN B 1 20 ? 7.508 -32.406 -1.938 1 81.56 20 ASN B CA 1
ATOM 1595 C C . ASN B 1 20 ? 6.133 -32 -1.417 1 81.56 20 ASN B C 1
ATOM 1597 O O . ASN B 1 20 ? 5.625 -30.938 -1.774 1 81.56 20 ASN B O 1
ATOM 1601 N N . PRO B 1 21 ? 5.496 -32.781 -0.583 1 79.56 21 PRO B N 1
ATOM 1602 C CA . PRO B 1 21 ? 4.137 -32.5 -0.118 1 79.56 21 PRO B CA 1
ATOM 1603 C C . PRO B 1 21 ? 4.055 -31.219 0.711 1 79.56 21 PRO B C 1
ATOM 1605 O O . PRO B 1 21 ? 2.984 -30.609 0.812 1 79.56 21 PRO B O 1
ATOM 1608 N N . ASN B 1 22 ? 5.125 -30.766 1.256 1 79.25 22 ASN B N 1
ATOM 1609 C CA . ASN B 1 22 ? 5.137 -29.594 2.111 1 79.25 22 ASN B CA 1
ATOM 1610 C C . ASN B 1 22 ? 5.426 -28.328 1.311 1 79.25 22 ASN B C 1
ATOM 1612 O O . ASN B 1 22 ? 5.426 -27.219 1.862 1 79.25 22 ASN B O 1
ATOM 1616 N N . TYR B 1 23 ? 5.648 -28.547 0.073 1 80.12 23 TYR B N 1
ATOM 1617 C CA . TYR B 1 23 ? 5.891 -27.422 -0.816 1 80.12 23 TYR B CA 1
ATOM 1618 C C . TYR B 1 23 ? 4.598 -26.953 -1.466 1 80.12 23 TYR B C 1
ATOM 1620 O O . TYR B 1 23 ? 3.756 -27.766 -1.853 1 80.12 23 TYR B O 1
ATOM 1628 N N . GLY B 1 24 ? 4.414 -25.625 -1.519 1 76.06 24 GLY B N 1
ATOM 1629 C CA . GLY B 1 24 ? 3.254 -25.062 -2.189 1 76.06 24 GLY B CA 1
ATOM 1630 C C . GLY B 1 24 ? 2.021 -25.016 -1.309 1 76.06 24 GLY B C 1
ATOM 1631 O O . GLY B 1 24 ? 0.92 -25.344 -1.752 1 76.06 24 GLY B O 1
ATOM 1632 N N . VAL B 1 25 ? 2.207 -24.594 -0.007 1 80.56 25 VAL B N 1
ATOM 1633 C CA . VAL B 1 25 ? 1.077 -24.625 0.915 1 80.56 25 VAL B CA 1
ATOM 1634 C C . VAL B 1 25 ? 0.762 -23.203 1.393 1 80.56 25 VAL B C 1
ATOM 1636 O O . VAL B 1 25 ? -0.114 -23.016 2.238 1 80.56 25 VAL B O 1
ATOM 1639 N N . ALA B 1 26 ? 1.416 -22.234 0.827 1 84 26 ALA B N 1
ATOM 1640 C CA . ALA B 1 26 ? 1.252 -20.844 1.258 1 84 26 ALA B CA 1
ATOM 1641 C C . ALA B 1 26 ? -0.189 -20.391 1.069 1 84 26 ALA B C 1
ATOM 1643 O O . ALA B 1 26 ? -0.682 -19.547 1.83 1 84 26 ALA B O 1
ATOM 1644 N N . SER B 1 27 ? -0.861 -20.922 0.074 1 84.94 27 SER B N 1
ATOM 1645 C CA . SER B 1 27 ? -2.227 -20.516 -0.232 1 84.94 27 SER B CA 1
ATOM 1646 C C . SER B 1 27 ? -3.16 -20.766 0.947 1 84.94 27 SER B C 1
ATOM 1648 O O . SER B 1 27 ? -4.172 -20.078 1.106 1 84.94 27 SER B O 1
ATOM 1650 N N . LEU B 1 28 ? -2.828 -21.703 1.732 1 89.94 28 LEU B N 1
ATOM 1651 C CA . LEU B 1 28 ? -3.654 -22 2.895 1 89.94 28 LEU B CA 1
ATOM 1652 C C . LEU B 1 28 ? -3.699 -20.828 3.859 1 89.94 28 LEU B C 1
ATOM 1654 O O . LEU B 1 28 ? -4.758 -20.5 4.406 1 89.94 28 LEU B O 1
ATOM 1658 N N . GLU B 1 29 ? -2.582 -20.234 4.008 1 92.56 29 GLU B N 1
ATOM 1659 C CA . GLU B 1 29 ? -2.479 -19.094 4.922 1 92.56 29 GLU B CA 1
ATOM 1660 C C . GLU B 1 29 ? -3.248 -17.891 4.395 1 92.56 29 GLU B C 1
ATOM 1662 O O . GLU B 1 29 ? -3.789 -17.109 5.176 1 92.56 29 GLU B O 1
ATOM 1667 N N . PHE B 1 30 ? -3.383 -17.734 3.125 1 96.75 30 PHE B N 1
ATOM 1668 C CA . PHE B 1 30 ? -3.951 -16.531 2.545 1 96.75 30 PHE B CA 1
ATOM 1669 C C . PHE B 1 30 ? -5.379 -16.781 2.07 1 96.75 30 PHE B C 1
ATOM 1671 O O . PHE B 1 30 ? -6.051 -15.859 1.6 1 96.75 30 PHE B O 1
ATOM 1678 N N . ALA B 1 31 ? -5.859 -18.016 2.207 1 97.75 31 ALA B N 1
ATOM 1679 C CA . ALA B 1 31 ? -7.211 -18.359 1.771 1 97.75 31 ALA B CA 1
ATOM 1680 C C . ALA B 1 31 ? -8.25 -17.484 2.465 1 97.75 31 ALA B C 1
ATOM 1682 O O . ALA B 1 31 ? -9.195 -17.016 1.828 1 97.75 31 ALA B O 1
ATOM 1683 N N . PRO B 1 32 ? -8.117 -17.234 3.795 1 98 32 PRO B N 1
ATOM 1684 C CA . PRO B 1 32 ? -9.094 -16.344 4.438 1 98 32 PRO B CA 1
ATOM 1685 C C . PRO B 1 32 ? -9.133 -14.961 3.811 1 98 32 PRO B C 1
ATOM 1687 O O . PRO B 1 32 ? -10.203 -14.359 3.682 1 98 32 PRO B O 1
ATOM 1690 N N . LEU B 1 33 ? -7.969 -14.438 3.469 1 98.19 33 LEU B N 1
ATOM 1691 C CA . LEU B 1 33 ? -7.902 -13.141 2.801 1 98.19 33 LEU B CA 1
ATOM 1692 C C . LEU B 1 33 ? -8.68 -13.164 1.489 1 98.19 33 LEU B C 1
ATOM 1694 O O . LEU B 1 33 ? -9.477 -12.266 1.221 1 98.19 33 LEU B O 1
ATOM 1698 N N . VAL B 1 34 ? -8.438 -14.172 0.665 1 98.56 34 VAL B N 1
ATOM 1699 C CA . VAL B 1 34 ? -9.102 -14.289 -0.631 1 98.56 34 VAL B CA 1
ATOM 1700 C C . VAL B 1 34 ? -10.602 -14.438 -0.432 1 98.56 34 VAL B C 1
ATOM 1702 O O . VAL B 1 34 ? -11.398 -13.805 -1.138 1 98.56 34 VAL B O 1
ATOM 1705 N N . ALA B 1 35 ? -10.977 -15.242 0.53 1 98.56 35 ALA B N 1
ATOM 1706 C CA . ALA B 1 35 ? -12.391 -15.445 0.834 1 98.56 35 ALA B CA 1
ATOM 1707 C C . ALA B 1 35 ? -13.062 -14.125 1.214 1 98.56 35 ALA B C 1
ATOM 1709 O O . ALA B 1 35 ? -14.148 -13.812 0.734 1 98.56 35 ALA B O 1
ATOM 1710 N N . ASP B 1 36 ? -12.414 -13.414 2.066 1 98.5 36 ASP B N 1
ATOM 1711 C CA . ASP B 1 36 ? -12.938 -12.125 2.492 1 98.5 36 ASP B CA 1
ATOM 1712 C C . ASP B 1 36 ? -13.141 -11.195 1.299 1 98.5 36 ASP B C 1
ATOM 1714 O O . ASP B 1 36 ? -14.164 -10.5 1.209 1 98.5 36 ASP B O 1
ATOM 1718 N N . VAL B 1 37 ? -12.172 -11.156 0.402 1 98.56 37 VAL B N 1
ATOM 1719 C CA . VAL B 1 37 ? -12.242 -10.305 -0.78 1 98.56 37 VAL B CA 1
ATOM 1720 C C . VAL B 1 37 ? -13.414 -10.727 -1.658 1 98.56 37 VAL B C 1
ATOM 1722 O O . VAL B 1 37 ? -14.18 -9.891 -2.133 1 98.56 37 VAL B O 1
ATOM 1725 N N . MET B 1 38 ? -13.562 -12.031 -1.86 1 98.62 38 MET B N 1
ATOM 1726 C CA . MET B 1 38 ? -14.641 -12.547 -2.705 1 98.62 38 MET B CA 1
ATOM 1727 C C . MET B 1 38 ? -16 -12.195 -2.129 1 98.62 38 MET B C 1
ATOM 1729 O O . MET B 1 38 ? -16.906 -11.797 -2.865 1 98.62 38 MET B O 1
ATOM 1733 N N . VAL B 1 39 ? -16.141 -12.336 -0.832 1 98.5 39 VAL B N 1
ATOM 1734 C CA . VAL B 1 39 ? -17.406 -12.023 -0.18 1 98.5 39 VAL B CA 1
ATOM 1735 C C . VAL B 1 39 ? -17.688 -10.523 -0.288 1 98.5 39 VAL B C 1
ATOM 1737 O O . VAL B 1 39 ? -18.766 -10.117 -0.71 1 98.5 39 VAL B O 1
ATOM 1740 N N . LYS B 1 40 ? -16.703 -9.734 0.039 1 98.12 40 LYS B N 1
ATOM 1741 C CA . LYS B 1 40 ? -16.859 -8.281 0.076 1 98.12 40 LYS B CA 1
ATOM 1742 C C . LYS B 1 40 ? -17.188 -7.734 -1.309 1 98.12 40 LYS B C 1
ATOM 1744 O O . LYS B 1 40 ? -17.984 -6.793 -1.438 1 98.12 40 LYS B O 1
ATOM 1749 N N . LEU B 1 41 ? -16.578 -8.297 -2.305 1 97.88 41 LEU B N 1
ATOM 1750 C CA . LEU B 1 41 ? -16.734 -7.766 -3.652 1 97.88 41 LEU B CA 1
ATOM 1751 C C . LEU B 1 41 ? -17.766 -8.57 -4.438 1 97.88 41 LEU B C 1
ATOM 1753 O O . LEU B 1 41 ? -17.969 -8.328 -5.633 1 97.88 41 LEU B O 1
ATOM 1757 N N . LYS B 1 42 ? -18.359 -9.547 -3.807 1 97.56 42 LYS B N 1
ATOM 1758 C CA . LYS B 1 42 ? -19.422 -10.375 -4.379 1 97.56 42 LYS B CA 1
ATOM 1759 C C . LYS B 1 42 ? -18.938 -11.094 -5.633 1 97.56 42 LYS B C 1
ATOM 1761 O O . LYS B 1 42 ? -19.594 -11.062 -6.672 1 97.56 42 LYS B O 1
ATOM 1766 N N . LEU B 1 43 ? -17.766 -11.625 -5.535 1 98.25 43 LEU B N 1
ATOM 1767 C CA . LEU B 1 43 ? -17.188 -12.398 -6.625 1 98.25 43 LEU B CA 1
ATOM 1768 C C . LEU B 1 43 ? -17.375 -13.891 -6.387 1 98.25 43 LEU B C 1
ATOM 1770 O O . LEU B 1 43 ? -17.172 -14.375 -5.27 1 98.25 43 LEU B O 1
ATOM 1774 N N . THR B 1 44 ? -17.688 -14.625 -7.426 1 97.44 44 THR B N 1
ATOM 1775 C CA . THR B 1 44 ? -17.984 -16.031 -7.238 1 97.44 44 THR B CA 1
ATOM 1776 C C . THR B 1 44 ? -16.984 -16.906 -7.992 1 97.44 44 THR B C 1
ATOM 1778 O O . THR B 1 44 ? -17.031 -18.141 -7.902 1 97.44 44 THR B O 1
ATOM 1781 N N . GLN B 1 45 ? -16.094 -16.297 -8.773 1 97.94 45 GLN B N 1
ATOM 1782 C CA . GLN B 1 45 ? -15.078 -17.031 -9.516 1 97.94 45 GLN B CA 1
ATOM 1783 C C . GLN B 1 45 ? -13.688 -16.484 -9.227 1 97.94 45 GLN B C 1
ATOM 1785 O O . GLN B 1 45 ? -13.531 -15.289 -8.938 1 97.94 45 GLN B O 1
ATOM 1790 N N . VAL B 1 46 ? -12.734 -17.328 -9.305 1 98.5 46 VAL B N 1
ATOM 1791 C CA . VAL B 1 46 ? -11.359 -16.922 -9.07 1 98.5 46 VAL B CA 1
ATOM 1792 C C . VAL B 1 46 ? -10.414 -17.781 -9.898 1 98.5 46 VAL B C 1
ATOM 1794 O O . VAL B 1 46 ? -10.641 -18.984 -10.062 1 98.5 46 VAL B O 1
ATOM 1797 N N . LEU B 1 47 ? -9.492 -17.125 -10.508 1 98.75 47 LEU B N 1
ATOM 1798 C CA . LEU B 1 47 ? -8.367 -17.812 -11.125 1 98.75 47 LEU B CA 1
ATOM 1799 C C . LEU B 1 47 ? -7.188 -17.891 -10.164 1 98.75 47 LEU B C 1
ATOM 1801 O O . LEU B 1 47 ? -6.684 -16.844 -9.711 1 98.75 47 LEU B O 1
ATOM 1805 N N . ASP B 1 48 ? -6.84 -19.109 -9.781 1 98.31 48 ASP B N 1
ATOM 1806 C CA . ASP B 1 48 ? -5.637 -19.344 -8.992 1 98.31 48 ASP B CA 1
ATOM 1807 C C . ASP B 1 48 ? -4.406 -19.469 -9.891 1 98.31 48 ASP B C 1
ATOM 1809 O O . ASP B 1 48 ? -4.145 -20.531 -10.445 1 98.31 48 ASP B O 1
ATOM 1813 N N . TYR B 1 49 ? -3.619 -18.328 -10.055 1 98.5 49 TYR B N 1
ATOM 1814 C CA . TYR B 1 49 ? -2.424 -18.25 -10.883 1 98.5 49 TYR B CA 1
ATOM 1815 C C . TYR B 1 49 ? -1.212 -18.812 -10.148 1 98.5 49 TYR B C 1
ATOM 1817 O O . TYR B 1 49 ? -0.805 -18.281 -9.117 1 98.5 49 TYR B O 1
ATOM 1825 N N . GLY B 1 50 ? -0.649 -19.812 -10.711 1 97.06 50 GLY B N 1
ATOM 1826 C CA . GLY B 1 50 ? 0.32 -20.578 -9.945 1 97.06 50 GLY B CA 1
ATOM 1827 C C . GLY B 1 50 ? -0.32 -21.469 -8.898 1 97.06 50 GLY B C 1
ATOM 1828 O O . GLY B 1 50 ? 0.071 -21.453 -7.73 1 97.06 50 GLY B O 1
ATOM 1829 N N . ALA B 1 51 ? -1.163 -22.359 -9.273 1 95.5 51 ALA B N 1
ATOM 1830 C CA . ALA B 1 51 ? -2.078 -23.078 -8.391 1 95.5 51 ALA B CA 1
ATOM 1831 C C . ALA B 1 51 ? -1.356 -24.188 -7.641 1 95.5 51 ALA B C 1
ATOM 1833 O O . ALA B 1 51 ? -1.817 -24.641 -6.59 1 95.5 51 ALA B O 1
ATOM 1834 N N . GLY B 1 52 ? -0.285 -24.656 -8.234 1 91.81 52 GLY B N 1
ATOM 1835 C CA . GLY B 1 52 ? 0.452 -25.734 -7.582 1 91.81 52 GLY B CA 1
ATOM 1836 C C . GLY B 1 52 ? -0.399 -26.953 -7.293 1 91.81 52 GLY B C 1
ATOM 1837 O O . GLY B 1 52 ? -0.896 -27.609 -8.211 1 91.81 52 GLY B O 1
ATOM 1838 N N . LYS B 1 53 ? -0.717 -27.219 -6.051 1 88.38 53 LYS B N 1
ATOM 1839 C CA . LYS B 1 53 ? -1.462 -28.422 -5.656 1 88.38 53 LYS B CA 1
ATOM 1840 C C . LYS B 1 53 ? -2.955 -28.125 -5.555 1 88.38 53 LYS B C 1
ATOM 1842 O O . LYS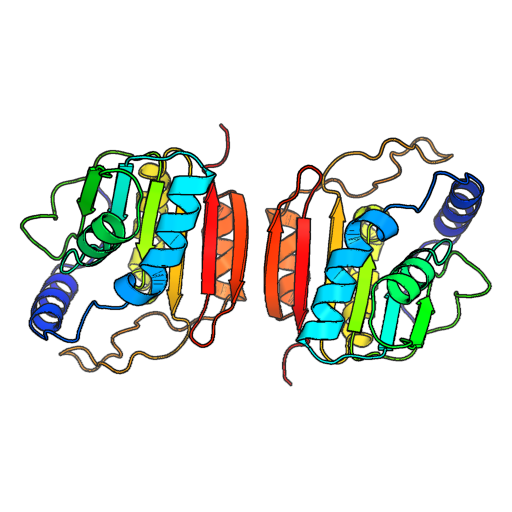 B 1 53 ? -3.738 -28.984 -5.16 1 88.38 53 LYS B O 1
ATOM 1847 N N . GLY B 1 54 ? -3.289 -26.875 -5.883 1 90.5 54 GLY B N 1
ATOM 1848 C CA . GLY B 1 54 ? -4.695 -26.5 -5.918 1 90.5 54 GLY B CA 1
ATOM 1849 C C . GLY B 1 54 ? -5.312 -26.375 -4.539 1 90.5 54 GLY B C 1
ATOM 1850 O O . GLY B 1 54 ? -6.523 -26.531 -4.379 1 90.5 54 GLY B O 1
ATOM 1851 N N . ARG B 1 55 ? -4.586 -26.125 -3.559 1 91.69 55 ARG B N 1
ATOM 1852 C CA . ARG B 1 55 ? -5.051 -26.109 -2.176 1 91.69 55 ARG B CA 1
ATOM 1853 C C . ARG B 1 55 ? -5.926 -24.891 -1.896 1 91.69 55 ARG B C 1
ATOM 1855 O O . ARG B 1 55 ? -6.82 -24.953 -1.051 1 91.69 55 ARG B O 1
ATOM 1862 N N . LEU B 1 56 ? -5.723 -23.812 -2.609 1 94.69 56 LEU B N 1
ATOM 1863 C CA . LEU B 1 56 ? -6.527 -22.609 -2.395 1 94.69 56 LEU B CA 1
ATOM 1864 C C . LEU B 1 56 ? -8.008 -22.906 -2.611 1 94.69 56 LEU B C 1
ATOM 1866 O O . LEU B 1 56 ? -8.844 -22.531 -1.793 1 94.69 56 LEU B O 1
ATOM 1870 N N . GLY B 1 57 ? -8.297 -23.594 -3.688 1 92.75 57 GLY B N 1
ATOM 1871 C CA . GLY B 1 57 ? -9.68 -23.906 -3.996 1 92.75 57 GLY B CA 1
ATOM 1872 C C . GLY B 1 57 ? -10.359 -24.719 -2.91 1 92.75 57 GLY B C 1
ATOM 1873 O O . GLY B 1 57 ? -11.516 -24.469 -2.562 1 92.75 57 GLY B O 1
ATOM 1874 N N . GLN B 1 58 ? -9.648 -25.641 -2.422 1 91.5 58 GLN B N 1
ATOM 1875 C CA . GLN B 1 58 ? -10.18 -26.484 -1.35 1 91.5 58 GLN B CA 1
ATOM 1876 C C . GLN B 1 58 ? -10.523 -25.641 -0.119 1 91.5 58 GLN B C 1
ATOM 1878 O O . GLN B 1 58 ? -11.602 -25.797 0.46 1 91.5 58 GLN B O 1
ATOM 1883 N N . GLU B 1 59 ? -9.625 -24.797 0.249 1 95.25 59 GLU B N 1
ATOM 1884 C CA . GLU B 1 59 ? -9.828 -23.953 1.424 1 95.25 59 GLU B CA 1
ATOM 1885 C C . GLU B 1 59 ? -10.977 -22.969 1.206 1 95.25 59 GLU B C 1
ATOM 1887 O O . GLU B 1 59 ? -11.758 -22.703 2.119 1 95.25 59 GLU B O 1
ATOM 1892 N N . LEU B 1 60 ? -11.062 -22.438 -0.003 1 97.12 60 LEU B N 1
ATOM 1893 C CA . LEU B 1 60 ? -12.125 -21.469 -0.298 1 97.12 60 LEU B CA 1
ATOM 1894 C C . LEU B 1 60 ? -13.492 -22.125 -0.206 1 97.12 60 LEU B C 1
ATOM 1896 O O . LEU B 1 60 ? -14.453 -21.516 0.261 1 97.12 60 LEU B O 1
ATOM 1900 N N . ASN B 1 61 ? -13.57 -23.406 -0.667 1 95.12 61 ASN B N 1
ATOM 1901 C CA . ASN B 1 61 ? -14.82 -24.141 -0.563 1 95.12 61 ASN B CA 1
ATOM 1902 C C . ASN B 1 61 ? -15.281 -24.266 0.887 1 95.12 61 ASN B C 1
ATOM 1904 O O . ASN B 1 61 ? -16.484 -24.281 1.164 1 95.12 61 ASN B O 1
ATOM 1908 N N . ARG B 1 62 ? -14.391 -24.281 1.763 1 95.56 62 ARG B N 1
ATOM 1909 C CA . ARG B 1 62 ? -14.688 -24.422 3.184 1 95.56 62 ARG B CA 1
ATOM 1910 C C . ARG B 1 62 ? -15.047 -23.062 3.799 1 95.56 62 ARG B C 1
ATOM 1912 O O . ARG B 1 62 ? -15.906 -23 4.68 1 95.56 62 ARG B O 1
ATOM 1919 N N . LEU B 1 63 ? -14.508 -22.016 3.355 1 97.12 63 LEU B N 1
ATOM 1920 C CA . LEU B 1 63 ? -14.586 -20.719 4.012 1 97.12 63 LEU B CA 1
ATOM 1921 C C . LEU B 1 63 ? -15.766 -19.906 3.482 1 97.12 63 LEU B C 1
ATOM 1923 O O . LEU B 1 63 ? -16.328 -19.078 4.203 1 97.12 63 LEU B O 1
ATOM 1927 N N . LEU B 1 64 ? -16.125 -20.156 2.268 1 97.31 64 LEU B N 1
ATOM 1928 C CA . LEU B 1 64 ? -17.125 -19.312 1.624 1 97.31 64 LEU B CA 1
ATOM 1929 C C . LEU B 1 64 ? -18.531 -19.812 1.89 1 97.31 64 LEU B C 1
ATOM 1931 O O . LEU B 1 64 ? -18.75 -21.031 1.965 1 97.31 64 LEU B O 1
ATOM 1935 N N . PRO B 1 65 ? -19.453 -18.938 1.944 1 96.25 65 PRO B N 1
ATOM 1936 C CA . PRO B 1 65 ? -20.844 -19.328 2.16 1 96.25 65 PRO B CA 1
ATOM 1937 C C . PRO B 1 65 ? -21.531 -19.781 0.879 1 96.25 65 PRO B C 1
ATOM 1939 O O . PRO B 1 65 ? -22.75 -20.016 0.874 1 96.25 65 PRO B O 1
ATOM 1942 N N . PHE B 1 66 ? -20.844 -19.875 -0.254 1 96.06 66 PHE B N 1
ATOM 1943 C CA . PHE B 1 66 ? -21.297 -20.344 -1.555 1 96.06 66 PHE B CA 1
ATOM 1944 C C . PHE B 1 66 ? -20.219 -21.188 -2.236 1 96.06 66 PHE B C 1
ATOM 1946 O O . PHE B 1 66 ? -19.078 -21.203 -1.788 1 96.06 66 PHE B O 1
ATOM 1953 N N . ALA B 1 67 ? -20.578 -21.859 -3.264 1 94.06 67 ALA B N 1
ATOM 1954 C CA . ALA B 1 67 ? -19.609 -22.641 -4.02 1 94.06 67 ALA B CA 1
ATOM 1955 C C . ALA B 1 67 ? -18.922 -21.797 -5.094 1 94.06 67 ALA B C 1
ATOM 1957 O O . ALA B 1 67 ? -19.547 -21.422 -6.09 1 94.06 67 ALA B O 1
ATOM 1958 N N . PRO B 1 68 ? -17.688 -21.438 -4.875 1 96.31 68 PRO B N 1
ATOM 1959 C CA . PRO B 1 68 ? -17 -20.656 -5.895 1 96.31 68 PRO B CA 1
ATOM 1960 C C . PRO B 1 68 ? -16.578 -21.484 -7.102 1 96.31 68 PRO B C 1
ATOM 1962 O O . PRO B 1 68 ? -16.422 -22.703 -6.992 1 96.31 68 PRO B O 1
ATOM 1965 N N . GLN B 1 69 ? -16.484 -20.891 -8.227 1 97.69 69 GLN B N 1
ATOM 1966 C CA . GLN B 1 69 ? -15.812 -21.469 -9.383 1 97.69 69 GLN B CA 1
ATOM 1967 C C . GLN B 1 69 ? -14.32 -21.172 -9.352 1 97.69 69 GLN B C 1
ATOM 1969 O O . GLN B 1 69 ? -13.906 -20.016 -9.375 1 97.69 69 GLN B O 1
ATOM 1974 N N . ILE B 1 70 ? -13.586 -22.219 -9.266 1 97.12 70 ILE B N 1
ATOM 1975 C CA . ILE B 1 70 ? -12.141 -22.062 -9.141 1 97.12 70 ILE B CA 1
ATOM 1976 C C . ILE B 1 70 ? -11.461 -22.5 -10.43 1 97.12 70 ILE B C 1
ATOM 1978 O O . ILE B 1 70 ? -11.656 -23.625 -10.891 1 97.12 70 ILE B O 1
ATOM 1982 N N . HIS B 1 71 ? -10.766 -21.625 -11 1 97.81 71 HIS B N 1
ATOM 1983 C CA . HIS B 1 71 ? -9.906 -21.938 -12.141 1 97.81 71 HIS B CA 1
ATOM 1984 C C . HIS B 1 71 ? -8.445 -22.016 -11.719 1 97.81 71 HIS B C 1
ATOM 1986 O O . HIS B 1 71 ? -8.016 -21.297 -10.812 1 97.81 71 HIS B O 1
ATOM 1992 N N . HIS B 1 72 ? -7.785 -22.938 -12.336 1 97.56 72 HIS B N 1
ATOM 1993 C CA . HIS B 1 72 ? -6.375 -23.141 -12.008 1 97.56 72 HIS B CA 1
ATOM 1994 C C . HIS B 1 72 ? -5.488 -22.859 -13.211 1 97.56 72 HIS B C 1
ATOM 1996 O O . HIS B 1 72 ? -5.852 -23.188 -14.344 1 97.56 72 HIS B O 1
ATOM 2002 N N . TYR B 1 73 ? -4.383 -22.281 -12.906 1 97.94 73 TYR B N 1
ATOM 2003 C CA . TYR B 1 73 ? -3.326 -22.156 -13.898 1 97.94 73 TYR B CA 1
ATOM 2004 C C . TYR B 1 73 ? -1.952 -22.312 -13.258 1 97.94 73 TYR B C 1
ATOM 2006 O O . TYR B 1 73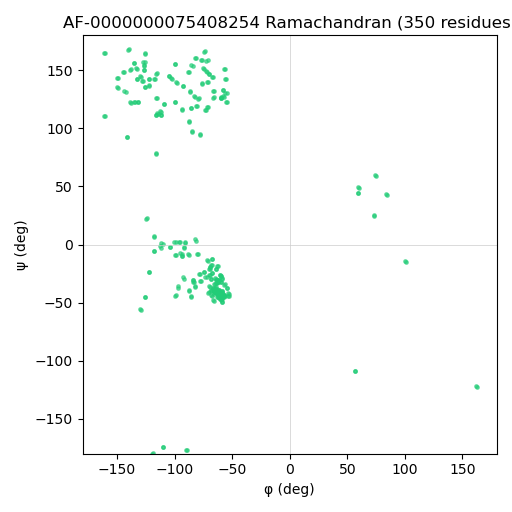 ? -1.66 -21.703 -12.234 1 97.94 73 TYR B O 1
ATOM 2014 N N . ASP B 1 74 ? -1.158 -23.094 -13.844 1 96.75 74 ASP B N 1
ATOM 2015 C CA . ASP B 1 74 ? 0.242 -23.297 -13.477 1 96.75 74 ASP B CA 1
ATOM 2016 C C . ASP B 1 74 ? 1.028 -23.922 -14.633 1 96.75 74 ASP B C 1
ATOM 2018 O O . ASP B 1 74 ? 0.836 -25.094 -14.953 1 96.75 74 ASP B O 1
ATOM 2022 N N . PRO B 1 75 ? 1.917 -23.141 -15.219 1 94.44 75 PRO B N 1
ATOM 2023 C CA . PRO B 1 75 ? 2.641 -23.688 -16.375 1 94.44 75 PRO B CA 1
ATOM 2024 C C . PRO B 1 75 ? 3.5 -24.891 -16.016 1 94.44 75 PRO B C 1
ATOM 2026 O O . PRO B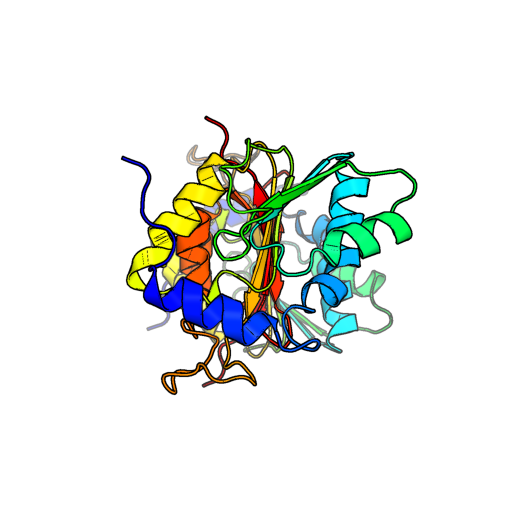 1 75 ? 3.91 -25.641 -16.906 1 94.44 75 PRO B O 1
ATOM 2029 N N . ALA B 1 76 ? 3.812 -25.078 -14.766 1 92.31 76 ALA B N 1
ATOM 2030 C CA . ALA B 1 76 ? 4.652 -26.188 -14.336 1 92.31 76 ALA B CA 1
ATOM 2031 C C . ALA B 1 76 ? 3.814 -27.438 -14.062 1 92.31 76 ALA B C 1
ATOM 2033 O O . ALA B 1 76 ? 4.359 -28.516 -13.797 1 92.31 76 ALA B O 1
ATOM 2034 N N . ILE B 1 77 ? 2.545 -27.297 -14.07 1 91.75 77 ILE B N 1
ATOM 2035 C CA . ILE B 1 77 ? 1.625 -28.406 -13.812 1 91.75 77 ILE B CA 1
ATOM 2036 C C . ILE B 1 77 ? 0.863 -28.75 -15.094 1 91.75 77 ILE B C 1
ATOM 2038 O O . ILE B 1 77 ? -0.02 -28 -15.516 1 91.75 77 ILE B O 1
ATOM 2042 N N . PRO B 1 78 ? 1.097 -29.844 -15.672 1 90.88 78 PRO B N 1
ATOM 2043 C CA . PRO B 1 78 ? 0.541 -30.188 -16.984 1 90.88 78 PRO B CA 1
ATOM 2044 C C . PRO B 1 78 ? -0.978 -30.031 -17.031 1 90.88 78 PRO B C 1
ATOM 2046 O O . PRO B 1 78 ? -1.516 -29.469 -17.984 1 90.88 78 PRO B O 1
ATOM 2049 N N . GLN B 1 79 ? -1.706 -30.453 -16.016 1 92.62 79 GLN B N 1
ATOM 2050 C CA . GLN B 1 79 ? -3.164 -30.422 -16.016 1 92.62 79 GLN B CA 1
ATOM 2051 C C . GLN B 1 79 ? -3.678 -28.984 -15.969 1 92.62 79 GLN B C 1
ATOM 2053 O O . GLN B 1 79 ? -4.852 -28.734 -16.25 1 92.62 79 GLN B O 1
ATOM 2058 N N . TRP B 1 80 ? -2.826 -28.016 -15.57 1 94.75 80 TRP B N 1
ATOM 2059 C CA . TRP B 1 80 ? -3.248 -26.641 -15.398 1 94.75 80 TRP B CA 1
ATOM 2060 C C . TRP B 1 80 ? -2.393 -25.703 -16.234 1 94.75 80 TRP B C 1
ATOM 2062 O O . TRP B 1 80 ? -2.219 -24.531 -15.891 1 94.75 80 TRP B O 1
ATOM 2072 N N . SER B 1 81 ? -1.76 -26.219 -17.297 1 94.75 81 SER B N 1
ATOM 2073 C CA . SER B 1 81 ? -0.784 -25.438 -18.047 1 94.75 81 SER B CA 1
ATOM 2074 C C . SER B 1 81 ? -1.434 -24.766 -19.25 1 94.75 81 SER B C 1
ATOM 2076 O O . SER B 1 81 ? -0.805 -23.938 -19.922 1 94.75 81 SER B O 1
ATOM 2078 N N . ALA B 1 82 ? -2.732 -25.078 -19.562 1 95.88 82 ALA B N 1
ATOM 2079 C CA . ALA B 1 82 ? -3.43 -24.438 -20.672 1 95.88 82 ALA B CA 1
ATOM 2080 C C . ALA B 1 82 ? -3.666 -22.953 -20.375 1 95.88 82 ALA B C 1
ATOM 2082 O O . ALA B 1 82 ? -3.91 -22.562 -19.234 1 95.88 82 ALA B O 1
ATOM 2083 N N . GLU B 1 83 ? -3.58 -22.141 -21.391 1 97 83 GLU B N 1
ATOM 2084 C CA . GLU B 1 83 ? -3.809 -20.703 -21.234 1 97 83 GLU B CA 1
ATOM 2085 C C . GLU B 1 83 ? -5.164 -20.438 -20.594 1 97 83 GLU B C 1
ATOM 2087 O O . GLU B 1 83 ? -6.203 -20.844 -21.109 1 97 83 GLU B O 1
ATOM 2092 N N . PRO B 1 84 ? -5.168 -19.75 -19.5 1 97.5 84 PRO B N 1
ATOM 2093 C CA . PRO B 1 84 ? -6.441 -19.453 -18.828 1 97.5 84 PRO B CA 1
ATOM 2094 C C . PRO B 1 84 ? -7.164 -18.266 -19.438 1 97.5 84 PRO B C 1
ATOM 2096 O O . PRO B 1 84 ? -6.539 -17.422 -20.094 1 97.5 84 PRO B O 1
ATOM 2099 N N . ALA B 1 85 ? -8.43 -18.203 -19.172 1 97.81 85 ALA B N 1
ATOM 2100 C CA . ALA B 1 85 ? -9.219 -17.031 -19.547 1 97.81 85 ALA B CA 1
ATOM 2101 C C . ALA B 1 85 ? -9.125 -15.945 -18.469 1 97.81 85 ALA B C 1
ATOM 2103 O O . ALA B 1 85 ? -8.852 -16.234 -17.312 1 97.81 85 ALA B O 1
ATOM 2104 N N . PRO B 1 86 ? -9.336 -14.711 -18.969 1 98.31 86 PRO B N 1
ATOM 2105 C CA . PRO B 1 86 ? -9.43 -13.656 -17.953 1 98.31 86 PRO B CA 1
ATOM 2106 C C . PRO B 1 86 ? -10.523 -13.93 -16.922 1 98.31 86 PRO B C 1
ATOM 2108 O O . PRO B 1 86 ? -11.5 -14.617 -17.219 1 98.31 86 PRO B O 1
ATOM 2111 N N . CYS B 1 87 ? -10.312 -13.422 -15.727 1 98.69 87 CYS B N 1
ATOM 2112 C CA . CYS B 1 87 ? -11.227 -13.641 -14.602 1 98.69 87 CYS B CA 1
ATOM 2113 C C . CYS B 1 87 ? -11.43 -12.352 -13.812 1 98.69 87 CYS B C 1
ATOM 2115 O O . CYS B 1 87 ? -10.539 -11.5 -13.766 1 98.69 87 CYS B O 1
ATOM 2117 N N . ASP B 1 88 ? -12.602 -12.234 -13.203 1 98.5 88 ASP B N 1
ATOM 2118 C CA . ASP B 1 88 ? -12.891 -11.039 -12.422 1 98.5 88 ASP B CA 1
ATOM 2119 C C . ASP B 1 88 ? -11.961 -10.93 -11.219 1 98.5 88 ASP B C 1
ATOM 2121 O O . ASP B 1 88 ? -11.648 -9.82 -10.766 1 98.5 88 ASP B O 1
ATOM 2125 N N . LEU B 1 89 ? -11.516 -12.094 -10.734 1 98.88 89 LEU B N 1
ATOM 2126 C CA . LEU B 1 89 ? -10.531 -12.148 -9.664 1 98.88 89 LEU B CA 1
ATOM 2127 C C . LEU B 1 89 ? -9.406 -13.125 -10 1 98.88 89 LEU B C 1
ATOM 2129 O O . LEU B 1 89 ? -9.664 -14.289 -10.32 1 98.88 89 LEU B O 1
ATOM 2133 N N . VAL B 1 90 ? -8.211 -12.586 -9.992 1 98.94 90 VAL B N 1
ATOM 2134 C CA . VAL B 1 90 ? -7.031 -13.422 -10.156 1 98.94 90 VAL B CA 1
ATOM 2135 C C . VAL B 1 90 ? -6.18 -13.375 -8.891 1 98.94 90 VAL B C 1
ATOM 2137 O O . VAL B 1 90 ? -5.898 -12.297 -8.359 1 98.94 90 VAL B O 1
ATOM 2140 N N . THR B 1 91 ? -5.867 -14.508 -8.344 1 98.81 91 THR B N 1
ATOM 2141 C CA . THR B 1 91 ? -4.941 -14.602 -7.219 1 98.81 91 THR B CA 1
ATOM 2142 C C . THR B 1 91 ? -3.588 -15.133 -7.676 1 98.81 91 THR B C 1
ATOM 2144 O O . THR B 1 91 ? -3.516 -15.93 -8.609 1 98.81 91 THR B O 1
ATOM 2147 N N . CYS B 1 92 ? -2.557 -14.695 -7.117 1 98.75 92 CYS B N 1
ATOM 2148 C CA . CYS B 1 92 ? -1.178 -15.141 -7.309 1 98.75 92 CYS B CA 1
ATOM 2149 C C . CYS B 1 92 ? -0.42 -15.148 -5.984 1 98.75 92 CYS B C 1
ATOM 2151 O O . CYS B 1 92 ? 0.128 -14.125 -5.574 1 98.75 92 CYS B O 1
ATOM 2153 N N . ILE B 1 93 ? -0.431 -16.281 -5.344 1 97.88 93 ILE B N 1
ATOM 2154 C CA . ILE B 1 93 ? -0.003 -16.391 -3.953 1 97.88 93 ILE B CA 1
ATOM 2155 C C . ILE B 1 93 ? 1.291 -17.188 -3.869 1 97.88 93 ILE B C 1
ATOM 2157 O O . ILE B 1 93 ? 1.299 -18.391 -4.145 1 97.88 93 ILE B O 1
ATOM 2161 N N . ASP B 1 94 ? 2.381 -16.469 -3.443 1 96.25 94 ASP B N 1
ATOM 2162 C CA . ASP B 1 94 ? 3.68 -17.125 -3.279 1 96.25 94 ASP B CA 1
ATOM 2163 C C . ASP B 1 94 ? 4.16 -17.719 -4.594 1 96.25 94 ASP B C 1
ATOM 2165 O O . ASP B 1 94 ? 4.52 -18.906 -4.648 1 96.25 94 ASP B O 1
ATOM 2169 N N . VAL B 1 95 ? 4.121 -16.953 -5.645 1 97.62 95 VAL B N 1
ATOM 2170 C CA . VAL B 1 95 ? 4.492 -17.391 -6.988 1 97.62 95 VAL B CA 1
ATOM 2171 C C . VAL B 1 95 ? 5.547 -16.438 -7.559 1 97.62 95 VAL B C 1
ATOM 2173 O O . VAL B 1 95 ? 6.598 -16.891 -8.031 1 97.62 95 VAL B O 1
ATOM 2176 N N . LEU B 1 96 ? 5.371 -15.133 -7.422 1 98.5 96 LEU B N 1
ATOM 2177 C CA . LEU B 1 96 ? 6.133 -14.117 -8.141 1 98.5 96 LEU B CA 1
ATOM 2178 C C . LEU B 1 96 ? 7.594 -14.125 -7.715 1 98.5 96 LEU B C 1
ATOM 2180 O O . LEU B 1 96 ? 8.484 -13.891 -8.531 1 98.5 96 LEU B O 1
ATOM 2184 N N . GLU B 1 97 ? 7.863 -14.352 -6.426 1 98.25 97 GLU B N 1
ATOM 2185 C CA . GLU B 1 97 ? 9.227 -14.391 -5.918 1 98.25 97 GLU B CA 1
ATOM 2186 C C . GLU B 1 97 ? 9.984 -15.602 -6.461 1 98.25 97 GLU B C 1
ATOM 2188 O O . GLU B 1 97 ? 11.219 -15.664 -6.363 1 98.25 97 GLU B O 1
ATOM 2193 N N . HIS B 1 98 ? 9.305 -16.594 -7.098 1 96.94 98 HIS B N 1
ATOM 2194 C CA . HIS B 1 98 ? 9.914 -17.781 -7.664 1 96.94 98 HIS B CA 1
ATOM 2195 C C . HIS B 1 98 ? 10.242 -17.594 -9.141 1 96.94 98 HIS B C 1
ATOM 2197 O O . HIS B 1 98 ? 10.93 -18.422 -9.742 1 96.94 98 HIS B O 1
ATOM 2203 N N . ILE B 1 99 ? 9.781 -16.547 -9.703 1 97.5 99 ILE B N 1
ATOM 2204 C CA . ILE B 1 99 ? 9.914 -16.344 -11.148 1 97.5 99 ILE B CA 1
ATOM 2205 C C . ILE B 1 99 ? 11.344 -15.922 -11.477 1 97.5 99 ILE B C 1
ATOM 2207 O O . ILE B 1 99 ? 11.938 -15.109 -10.766 1 97.5 99 ILE B O 1
ATOM 2211 N N . GLU B 1 100 ? 11.859 -16.484 -12.562 1 97.38 100 GLU B N 1
ATOM 2212 C CA . GLU B 1 100 ? 13.141 -15.992 -13.047 1 97.38 100 GLU B CA 1
ATOM 2213 C C . GLU B 1 100 ? 13.094 -14.492 -13.305 1 97.38 100 GLU B C 1
ATOM 2215 O O . GLU B 1 100 ? 12.211 -14 -14 1 97.38 100 GLU B O 1
ATOM 2220 N N . PRO B 1 101 ? 14.102 -13.797 -12.75 1 97.69 101 PRO B N 1
ATOM 2221 C CA . PRO B 1 101 ? 14.031 -12.336 -12.781 1 97.69 101 PRO B CA 1
ATOM 2222 C C . PRO B 1 101 ? 13.836 -11.781 -14.195 1 97.69 101 PRO B C 1
ATOM 2224 O O . PRO B 1 101 ? 13.094 -10.812 -14.383 1 97.69 101 PRO B O 1
ATOM 2227 N N . GLU B 1 102 ? 14.469 -12.398 -15.188 1 97.38 102 GLU B N 1
ATOM 2228 C CA . GLU B 1 102 ? 14.406 -11.898 -16.547 1 97.38 102 GLU B CA 1
ATOM 2229 C C . GLU B 1 102 ? 13.023 -12.117 -17.156 1 97.38 102 GLU B C 1
ATOM 2231 O O . GLU B 1 102 ? 12.695 -11.523 -18.203 1 97.38 102 GLU B O 1
ATOM 2236 N N . LEU B 1 103 ? 12.211 -12.922 -16.547 1 98.06 103 LEU B N 1
ATOM 2237 C CA . LEU B 1 103 ? 10.898 -13.25 -17.094 1 98.06 103 LEU B CA 1
ATOM 2238 C C . LEU B 1 103 ? 9.781 -12.633 -16.25 1 98.06 103 LEU B C 1
ATOM 2240 O O . LEU B 1 103 ? 8.602 -12.789 -16.578 1 98.06 103 LEU B O 1
ATOM 2244 N N . LEU B 1 104 ? 10.125 -11.914 -15.188 1 98.44 104 LEU B N 1
ATOM 2245 C CA . LEU B 1 104 ? 9.141 -11.375 -14.258 1 98.44 104 LEU B CA 1
ATOM 2246 C C . LEU B 1 104 ? 8.18 -10.438 -14.969 1 98.44 104 LEU B C 1
ATOM 2248 O O . LEU B 1 104 ? 6.965 -10.508 -14.758 1 98.44 104 LEU B O 1
ATOM 2252 N N . ASP B 1 105 ? 8.703 -9.57 -15.789 1 98.19 105 ASP B N 1
ATOM 2253 C CA . ASP B 1 105 ? 7.836 -8.617 -16.484 1 98.19 105 ASP B CA 1
ATOM 2254 C C . ASP B 1 105 ? 6.828 -9.344 -17.375 1 98.19 105 ASP B C 1
ATOM 2256 O O . ASP B 1 105 ? 5.672 -8.922 -17.469 1 98.19 105 ASP B O 1
ATOM 2260 N N . ASN B 1 106 ? 7.27 -10.422 -18.047 1 98.31 106 ASN B N 1
ATOM 2261 C CA . ASN B 1 106 ? 6.34 -11.227 -18.844 1 98.31 106 ASN B CA 1
ATOM 2262 C C . ASN B 1 106 ? 5.195 -11.758 -17.984 1 98.31 106 ASN B C 1
ATOM 2264 O O . ASN B 1 106 ? 4.035 -11.727 -18.391 1 98.31 106 ASN B O 1
ATOM 2268 N N . VAL B 1 107 ? 5.535 -12.234 -16.812 1 98.5 107 VAL B N 1
ATOM 2269 C CA . VAL B 1 107 ? 4.547 -12.82 -15.906 1 98.5 107 VAL B CA 1
ATOM 2270 C C . VAL B 1 107 ? 3.598 -11.734 -15.406 1 98.5 107 VAL B C 1
ATOM 2272 O O . VAL B 1 107 ? 2.379 -11.922 -15.391 1 98.5 107 VAL B O 1
ATOM 2275 N N . LEU B 1 108 ? 4.129 -10.609 -15.039 1 98.62 108 LEU B N 1
ATOM 2276 C CA . LEU B 1 108 ? 3.301 -9.5 -14.57 1 98.62 108 LEU B CA 1
ATOM 2277 C C . LEU B 1 108 ? 2.381 -9 -15.68 1 98.62 108 LEU B C 1
ATOM 2279 O O . LEU B 1 108 ? 1.224 -8.664 -15.422 1 98.62 108 LEU B O 1
ATOM 2283 N N . ASP B 1 109 ? 2.889 -8.953 -16.891 1 98.38 109 ASP B N 1
ATOM 2284 C CA . ASP B 1 109 ? 2.061 -8.555 -18.016 1 98.38 109 ASP B CA 1
ATOM 2285 C C . ASP B 1 109 ? 0.954 -9.578 -18.281 1 98.38 109 ASP B C 1
ATOM 2287 O O . ASP B 1 109 ? -0.172 -9.211 -18.609 1 98.38 109 ASP B O 1
ATOM 2291 N N . HIS B 1 110 ? 1.332 -10.836 -18.156 1 98.44 110 HIS B N 1
ATOM 2292 C CA . HIS B 1 110 ? 0.337 -11.891 -18.297 1 98.44 110 HIS B CA 1
ATOM 2293 C C . HIS B 1 110 ? -0.762 -11.75 -17.25 1 98.44 110 HIS B C 1
ATOM 2295 O O . HIS B 1 110 ? -1.949 -11.812 -17.578 1 98.44 110 HIS B O 1
ATOM 2301 N N . LEU B 1 111 ? -0.411 -11.508 -16 1 98.44 111 LEU B N 1
ATOM 2302 C CA . LEU B 1 111 ? -1.38 -11.227 -14.945 1 98.44 111 LEU B CA 1
ATOM 2303 C C . LEU B 1 111 ? -2.262 -10.039 -15.32 1 98.44 111 LEU B C 1
ATOM 2305 O O . LEU B 1 111 ? -3.479 -10.086 -15.125 1 98.44 111 LEU B O 1
ATOM 2309 N N . GLY B 1 112 ? -1.606 -8.992 -15.836 1 97.94 112 GLY B N 1
ATOM 2310 C CA . GLY B 1 112 ? -2.342 -7.809 -16.266 1 97.94 112 GLY B CA 1
ATOM 2311 C C . GLY B 1 112 ? -3.422 -8.109 -17.281 1 97.94 112 GLY B C 1
ATOM 2312 O O . GLY B 1 112 ? -4.48 -7.484 -17.281 1 97.94 112 GLY B O 1
ATOM 2313 N N . ARG B 1 113 ? -3.176 -9.078 -18.141 1 97.56 113 ARG B N 1
ATOM 2314 C CA . ARG B 1 113 ? -4.145 -9.453 -19.172 1 97.56 113 ARG B CA 1
ATOM 2315 C C . ARG B 1 113 ? -5.258 -10.312 -18.578 1 97.56 113 ARG B C 1
ATOM 2317 O O . ARG B 1 113 ? -6.395 -10.273 -19.047 1 97.56 113 ARG B O 1
ATOM 2324 N N . LEU B 1 114 ? -4.934 -11.055 -17.609 1 98.38 114 LEU B N 1
ATOM 2325 C CA . LEU B 1 114 ? -5.863 -12.039 -17.078 1 98.38 114 LEU B CA 1
ATOM 2326 C C . LEU B 1 114 ? -6.809 -11.398 -16.062 1 98.38 114 LEU B C 1
ATOM 2328 O O . LEU B 1 114 ? -7.938 -11.859 -15.891 1 98.38 114 LEU B O 1
ATOM 2332 N N . VAL B 1 115 ? -6.324 -10.359 -15.367 1 98.69 115 VAL B N 1
ATOM 2333 C CA . VAL B 1 115 ? -7.16 -9.664 -14.391 1 98.69 115 VAL B CA 1
ATOM 2334 C C . VAL B 1 115 ? -8.203 -8.82 -15.117 1 98.69 115 VAL B C 1
ATOM 2336 O O . VAL B 1 115 ? -7.859 -7.871 -15.828 1 98.69 115 VAL B O 1
ATOM 2339 N N . ARG B 1 116 ? -9.406 -9.203 -14.891 1 98.31 116 ARG B N 1
ATOM 2340 C CA . ARG B 1 116 ? -10.477 -8.422 -15.492 1 98.31 116 ARG B CA 1
ATOM 2341 C C . ARG B 1 116 ? -10.891 -7.262 -14.586 1 98.31 116 ARG B C 1
ATOM 2343 O O . ARG B 1 116 ? -11.211 -6.176 -15.07 1 98.31 116 ARG B O 1
ATOM 2350 N N . ARG B 1 117 ? -10.93 -7.562 -13.281 1 98.44 117 ARG B N 1
ATOM 2351 C CA . ARG B 1 117 ? -11.359 -6.508 -12.367 1 98.44 117 ARG B CA 1
ATOM 2352 C C . ARG B 1 117 ? -10.367 -6.348 -11.219 1 98.44 117 ARG B C 1
ATOM 2354 O O . ARG B 1 117 ? -9.781 -5.273 -11.047 1 98.44 117 ARG B O 1
ATOM 2361 N N . PHE B 1 118 ? -10.117 -7.5 -10.484 1 98.88 118 PHE B N 1
ATOM 2362 C CA . PHE B 1 118 ? -9.32 -7.383 -9.273 1 98.88 118 PHE B CA 1
ATOM 2363 C C . PHE B 1 118 ? -8.242 -8.461 -9.227 1 98.88 118 PHE B C 1
ATOM 2365 O O . PHE B 1 118 ? -8.391 -9.523 -9.836 1 98.88 118 PHE B O 1
ATOM 2372 N N . GLY B 1 119 ? -7.168 -8.164 -8.586 1 98.88 119 GLY B N 1
ATOM 2373 C CA . GLY B 1 119 ? -6.117 -9.125 -8.273 1 98.88 119 GLY B CA 1
ATOM 2374 C C . GLY B 1 119 ? -5.746 -9.148 -6.801 1 98.88 119 GLY B C 1
ATOM 2375 O O . GLY B 1 119 ? -5.707 -8.102 -6.148 1 98.88 119 GLY B O 1
ATOM 2376 N N . VAL B 1 120 ? -5.496 -10.297 -6.242 1 98.88 120 VAL B N 1
ATOM 2377 C CA . VAL B 1 120 ? -4.867 -10.477 -4.938 1 98.88 120 VAL B CA 1
ATOM 2378 C C . VAL B 1 120 ? -3.512 -11.156 -5.105 1 98.88 120 VAL B C 1
ATOM 2380 O O . VAL B 1 120 ? -3.441 -12.32 -5.512 1 98.88 120 VAL B O 1
ATOM 2383 N N . PHE B 1 121 ? -2.453 -10.391 -4.809 1 98.88 121 PHE B N 1
ATOM 2384 C CA . PHE B 1 121 ? -1.102 -10.898 -5.008 1 98.88 121 PHE B CA 1
ATOM 2385 C C . PHE B 1 121 ? -0.312 -10.867 -3.705 1 98.88 121 PHE B C 1
ATOM 2387 O O . PHE B 1 121 ? -0.421 -9.914 -2.932 1 98.88 121 PHE B O 1
ATOM 2394 N N . THR B 1 122 ? 0.42 -11.93 -3.434 1 98.62 122 THR B N 1
ATOM 2395 C CA . THR B 1 122 ? 1.37 -11.938 -2.326 1 98.62 122 THR B CA 1
ATOM 2396 C C . THR B 1 122 ? 2.799 -12.094 -2.842 1 98.62 122 THR B C 1
ATOM 2398 O O . THR B 1 122 ? 3.027 -12.711 -3.881 1 98.62 122 THR B O 1
ATOM 2401 N N . VAL B 1 123 ? 3.74 -11.477 -2.143 1 98.56 123 VAL B N 1
ATOM 2402 C CA . VAL B 1 123 ? 5.156 -11.617 -2.453 1 98.56 123 VAL B CA 1
ATOM 2403 C C . VAL B 1 123 ? 5.949 -11.852 -1.167 1 98.56 123 VAL B C 1
ATOM 2405 O O . VAL B 1 123 ? 5.777 -11.125 -0.187 1 98.56 123 VAL B O 1
ATOM 2408 N N . HIS B 1 124 ? 6.656 -12.945 -1.143 1 97.62 124 HIS B N 1
ATOM 2409 C CA . HIS B 1 124 ? 7.688 -13.125 -0.124 1 97.62 124 HIS B CA 1
ATOM 2410 C C . HIS B 1 124 ? 8.961 -12.367 -0.49 1 97.62 124 HIS B C 1
ATOM 2412 O O . HIS B 1 124 ? 9.484 -12.523 -1.596 1 97.62 124 HIS B O 1
ATOM 2418 N N . THR B 1 125 ? 9.438 -11.508 0.405 1 97.94 125 THR B N 1
ATOM 2419 C CA . THR B 1 125 ? 10.531 -10.609 0.04 1 97.94 125 THR B CA 1
ATOM 2420 C C . THR B 1 125 ? 11.867 -11.156 0.532 1 97.94 125 THR B C 1
ATOM 2422 O O . THR B 1 125 ? 12.922 -10.602 0.223 1 97.94 125 THR B O 1
ATOM 2425 N N . GLY B 1 126 ? 11.898 -12.203 1.338 1 96.81 126 GLY B N 1
ATOM 2426 C CA . GLY B 1 126 ? 13.109 -12.812 1.871 1 96.81 126 GLY B CA 1
ATOM 2427 C C . GLY B 1 126 ? 13.398 -14.18 1.279 1 96.81 126 GLY B C 1
ATOM 2428 O O . GLY B 1 126 ? 12.734 -14.609 0.335 1 96.81 126 GLY B O 1
ATOM 2429 N N . PRO B 1 127 ? 14.391 -14.852 1.765 1 96.38 127 PRO B N 1
ATOM 2430 C CA . PRO B 1 127 ? 14.781 -16.156 1.238 1 96.38 127 PRO B CA 1
ATOM 2431 C C . PRO B 1 127 ? 13.766 -17.25 1.568 1 96.38 127 PRO B C 1
ATOM 2433 O O . PRO B 1 127 ? 13.086 -17.172 2.596 1 96.38 127 PRO B O 1
ATOM 2436 N N . ALA B 1 128 ? 13.672 -18.172 0.637 1 94.31 128 ALA B N 1
ATOM 2437 C CA . ALA B 1 128 ? 12.883 -19.375 0.893 1 94.31 128 ALA B CA 1
ATOM 2438 C C . ALA B 1 128 ? 13.648 -20.344 1.787 1 94.31 128 ALA B C 1
ATOM 2440 O O . ALA B 1 128 ? 14.867 -20.234 1.946 1 94.31 128 ALA B O 1
ATOM 2441 N N . VAL B 1 129 ? 12.898 -21.172 2.375 1 89.62 129 VAL B N 1
ATOM 2442 C CA . VAL B 1 129 ? 13.508 -22.234 3.15 1 89.62 129 VAL B CA 1
ATOM 2443 C C . VAL B 1 129 ? 14.086 -23.297 2.211 1 89.62 129 VAL B C 1
ATOM 2445 O O . VAL B 1 129 ? 15.094 -23.938 2.523 1 89.62 129 VAL B O 1
ATOM 2448 N N . LYS B 1 130 ? 13.594 -23.375 1.041 1 89.69 130 LYS B N 1
ATOM 2449 C CA . LYS B 1 130 ? 13.969 -24.422 0.093 1 89.69 130 LYS B CA 1
ATOM 2450 C C . LYS B 1 130 ? 14.984 -23.922 -0.919 1 89.69 130 LYS B C 1
ATOM 2452 O O . LYS B 1 130 ? 15.055 -22.719 -1.19 1 89.69 130 LYS B O 1
ATOM 2457 N N . VAL B 1 131 ? 15.695 -24.859 -1.414 1 90.12 131 VAL B N 1
ATOM 2458 C CA . VAL B 1 131 ? 16.703 -24.609 -2.443 1 90.12 131 VAL B CA 1
ATOM 2459 C C . VAL B 1 131 ? 16.391 -25.453 -3.678 1 90.12 131 VAL B C 1
ATOM 2461 O O . VAL B 1 131 ? 15.977 -26.609 -3.559 1 90.12 131 VAL B O 1
ATOM 2464 N N . LEU B 1 132 ? 16.641 -24.812 -4.816 1 90.62 132 LEU B N 1
ATOM 2465 C CA . LEU B 1 132 ? 16.438 -25.531 -6.07 1 90.62 132 LEU B CA 1
ATOM 2466 C C . LEU B 1 132 ? 17.531 -26.562 -6.312 1 90.62 132 LEU B C 1
ATOM 2468 O O . LEU B 1 132 ? 18.562 -26.547 -5.625 1 90.62 132 LEU B O 1
ATOM 2472 N N . ALA B 1 133 ? 17.234 -27.406 -7.266 1 88.56 133 ALA B N 1
ATOM 2473 C CA . ALA B 1 133 ? 18.172 -28.484 -7.594 1 88.56 133 ALA B CA 1
ATOM 2474 C C . ALA B 1 133 ? 19.516 -27.922 -8.047 1 88.56 133 ALA B C 1
ATOM 2476 O O . ALA B 1 133 ? 20.562 -28.547 -7.879 1 88.56 133 ALA B O 1
ATOM 2477 N N . ASP B 1 134 ? 19.531 -26.703 -8.594 1 91.62 134 ASP B N 1
ATOM 2478 C CA . ASP B 1 134 ? 20.766 -26.109 -9.109 1 91.62 134 ASP B CA 1
ATOM 2479 C C . ASP B 1 134 ? 21.453 -25.297 -8.023 1 91.62 134 ASP B C 1
ATOM 2481 O O . ASP B 1 134 ? 22.438 -24.594 -8.305 1 91.62 134 ASP B O 1
ATOM 2485 N N . GLY B 1 135 ? 20.906 -25.266 -6.832 1 92.5 135 GLY B N 1
ATOM 2486 C CA . GLY B 1 135 ? 21.562 -24.641 -5.695 1 92.5 135 GLY B CA 1
ATOM 2487 C C . GLY B 1 135 ? 21.047 -23.25 -5.375 1 92.5 135 GLY B C 1
ATOM 2488 O O . GLY B 1 135 ? 21.359 -22.703 -4.32 1 92.5 135 GLY B O 1
ATOM 2489 N N . ARG B 1 136 ? 20.344 -22.75 -6.301 1 93.31 136 ARG B N 1
ATOM 2490 C CA . ARG B 1 136 ? 19.812 -21.406 -6.055 1 93.31 136 ARG B CA 1
ATOM 2491 C C . ARG B 1 136 ? 18.688 -21.453 -5.023 1 93.31 136 ARG B C 1
ATOM 2493 O O . ARG B 1 136 ? 18 -22.469 -4.875 1 93.31 136 ARG B O 1
ATOM 2500 N N . ASN B 1 137 ? 18.531 -20.391 -4.242 1 96.06 137 ASN B N 1
ATOM 2501 C CA . ASN B 1 137 ? 17.344 -20.25 -3.393 1 96.06 137 ASN B CA 1
ATOM 2502 C C . ASN B 1 137 ? 16.062 -20.328 -4.203 1 96.06 137 ASN B C 1
ATOM 2504 O O . ASN B 1 137 ? 15.977 -19.781 -5.309 1 96.06 137 ASN B O 1
ATOM 2508 N N . ALA B 1 138 ? 15.055 -20.953 -3.645 1 94.06 138 ALA B N 1
ATOM 2509 C CA . ALA B 1 138 ? 13.812 -21.125 -4.391 1 94.06 138 ALA B CA 1
ATOM 2510 C C . ALA B 1 138 ? 13.148 -19.766 -4.672 1 94.06 138 ALA B C 1
ATOM 2512 O O . ALA B 1 138 ? 12.406 -19.625 -5.645 1 94.06 138 ALA B O 1
ATOM 2513 N N . HIS B 1 139 ? 13.273 -18.812 -3.754 1 97.31 139 HIS B N 1
ATOM 2514 C CA . HIS B 1 139 ? 12.891 -17.438 -4.062 1 97.31 139 HIS B CA 1
ATOM 2515 C C . HIS B 1 139 ? 13.961 -16.75 -4.902 1 97.31 139 HIS B C 1
ATOM 2517 O O . HIS B 1 139 ? 14.914 -16.172 -4.363 1 97.31 139 HIS B O 1
ATOM 2523 N N . LEU B 1 140 ? 13.805 -16.75 -6.125 1 97.75 140 LEU B N 1
ATOM 2524 C CA . LEU B 1 140 ? 14.797 -16.219 -7.059 1 97.75 140 LEU B CA 1
ATOM 2525 C C . LEU B 1 140 ? 14.891 -14.703 -6.965 1 97.75 140 LEU B C 1
ATOM 2527 O O . LEU B 1 140 ? 15.906 -14.117 -7.328 1 97.75 140 LEU B O 1
ATOM 2531 N N . ILE B 1 141 ? 13.836 -14.039 -6.543 1 98.31 141 ILE B N 1
ATOM 2532 C CA . ILE B 1 141 ? 13.805 -12.594 -6.363 1 98.31 141 ILE B CA 1
ATOM 2533 C C . ILE B 1 141 ? 13.586 -12.258 -4.891 1 98.31 141 ILE B C 1
ATOM 2535 O O . ILE B 1 141 ? 12.539 -12.57 -4.328 1 98.31 141 ILE B O 1
ATOM 2539 N N . GLN B 1 142 ? 14.562 -11.742 -4.312 1 98.19 142 GLN B N 1
ATOM 2540 C CA . GLN B 1 142 ? 14.508 -11.305 -2.922 1 98.19 142 GLN B CA 1
ATOM 2541 C C . GLN B 1 142 ? 14.695 -9.797 -2.814 1 98.19 142 GLN B C 1
ATOM 2543 O O . GLN B 1 142 ? 15.805 -9.312 -2.6 1 98.19 142 GLN B O 1
ATOM 2548 N N . GLN B 1 143 ? 13.664 -9.047 -3.104 1 97.88 143 GLN B N 1
ATOM 2549 C CA . GLN B 1 143 ? 13.656 -7.59 -3.107 1 97.88 143 GLN B CA 1
ATOM 2550 C C . GLN B 1 143 ? 12.539 -7.043 -2.227 1 97.88 143 GLN B C 1
ATOM 2552 O O . GLN B 1 143 ? 11.555 -7.738 -1.96 1 97.88 143 GLN B O 1
ATOM 2557 N N . ASP B 1 144 ? 12.656 -5.891 -1.778 1 95.25 144 ASP B N 1
ATOM 2558 C CA . ASP B 1 144 ? 11.695 -5.289 -0.862 1 95.25 144 ASP B CA 1
ATOM 2559 C C . ASP B 1 144 ? 10.586 -4.566 -1.626 1 95.25 144 ASP B C 1
ATOM 2561 O O . ASP B 1 144 ? 10.523 -4.641 -2.854 1 95.25 144 ASP B O 1
ATOM 2565 N N . GLU B 1 145 ? 9.672 -3.906 -0.856 1 94.94 145 GLU B N 1
ATOM 2566 C CA . GLU B 1 145 ? 8.492 -3.283 -1.447 1 94.94 145 GLU B CA 1
ATOM 2567 C C . GLU B 1 145 ? 8.883 -2.15 -2.395 1 94.94 145 GLU B C 1
ATOM 2569 O O . GLU B 1 145 ? 8.18 -1.887 -3.375 1 94.94 145 GLU B O 1
ATOM 2574 N N . ARG B 1 146 ? 9.938 -1.476 -2.172 1 94.88 146 ARG B N 1
ATOM 2575 C CA .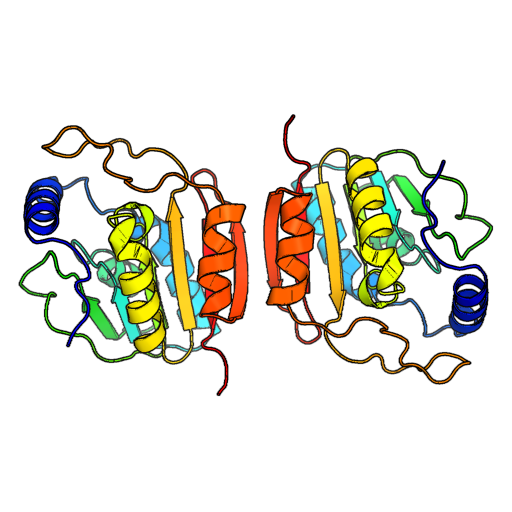 ARG B 1 146 ? 10.383 -0.385 -3.037 1 94.88 146 ARG B CA 1
ATOM 2576 C C . ARG B 1 146 ? 10.695 -0.892 -4.441 1 94.88 146 ARG B C 1
ATOM 2578 O O . ARG B 1 146 ? 10.5 -0.175 -5.422 1 94.88 146 ARG B O 1
ATOM 2585 N N . TRP B 1 147 ? 11.156 -2.123 -4.457 1 96.62 147 TRP B N 1
ATOM 2586 C CA . TRP B 1 147 ? 11.508 -2.746 -5.73 1 96.62 147 TRP B CA 1
ATOM 2587 C C . TRP B 1 147 ? 10.273 -3.314 -6.414 1 96.62 147 TRP B C 1
ATOM 2589 O O . TRP B 1 147 ? 10.117 -3.201 -7.633 1 96.62 147 TRP B O 1
ATOM 2599 N N . TRP B 1 148 ? 9.352 -3.834 -5.688 1 98 148 TRP B N 1
ATOM 2600 C CA . TRP B 1 148 ? 8.211 -4.57 -6.223 1 98 148 TRP B CA 1
ATOM 2601 C C . TRP B 1 148 ? 7.078 -3.625 -6.598 1 98 148 TRP B C 1
ATOM 2603 O O . TRP B 1 148 ? 6.465 -3.768 -7.66 1 98 148 TRP B O 1
ATOM 2613 N N . LEU B 1 149 ? 6.777 -2.684 -5.738 1 97.88 149 LEU B N 1
ATOM 2614 C CA . LEU B 1 149 ? 5.523 -1.94 -5.84 1 97.88 149 LEU B CA 1
ATOM 2615 C C . LEU B 1 149 ? 5.469 -1.139 -7.133 1 97.88 149 LEU B C 1
ATOM 2617 O O . LEU B 1 149 ? 4.43 -1.09 -7.793 1 97.88 149 LEU B O 1
ATOM 2621 N N . PRO B 1 150 ? 6.594 -0.497 -7.57 1 96.19 150 PRO B N 1
ATOM 2622 C CA . PRO B 1 150 ? 6.512 0.225 -8.844 1 96.19 150 PRO B CA 1
ATOM 2623 C C . PRO B 1 150 ? 6.148 -0.683 -10.016 1 96.19 150 PRO B C 1
ATOM 2625 O O . PRO B 1 150 ? 5.48 -0.245 -10.953 1 96.19 150 PRO B O 1
ATOM 2628 N N . ARG B 1 151 ? 6.547 -1.9 -9.984 1 97.31 151 ARG B N 1
ATOM 2629 C CA . ARG B 1 151 ? 6.25 -2.844 -11.062 1 97.31 151 ARG B CA 1
ATOM 2630 C C . ARG B 1 151 ? 4.766 -3.197 -11.086 1 97.31 151 ARG B C 1
ATOM 2632 O O . ARG B 1 151 ? 4.184 -3.381 -12.156 1 97.31 151 ARG B O 1
ATOM 2639 N N . PHE B 1 152 ? 4.141 -3.289 -9.93 1 98.12 152 PHE B N 1
ATOM 2640 C CA . PHE B 1 152 ? 2.701 -3.506 -9.859 1 98.12 152 PHE B CA 1
ATOM 2641 C C . PHE B 1 152 ? 1.943 -2.258 -10.297 1 98.12 152 PHE B C 1
ATOM 2643 O O . PHE B 1 152 ? 0.96 -2.35 -11.039 1 98.12 152 PHE B O 1
ATOM 2650 N N . LEU B 1 153 ? 2.438 -1.113 -9.859 1 97.06 153 LEU B N 1
ATOM 2651 C CA . LEU B 1 153 ? 1.739 0.146 -10.094 1 97.06 153 LEU B CA 1
ATOM 2652 C C . LEU B 1 153 ? 1.772 0.518 -11.578 1 97.06 153 LEU B C 1
ATOM 2654 O O . LEU B 1 153 ? 0.928 1.283 -12.047 1 97.06 153 LEU B O 1
ATOM 2658 N N . GLN B 1 154 ? 2.717 -0.034 -12.297 1 96 154 GLN B N 1
ATOM 2659 C CA . GLN B 1 154 ? 2.773 0.169 -13.742 1 96 154 GLN B CA 1
ATOM 2660 C C . GLN B 1 154 ? 1.612 -0.535 -14.438 1 96 154 GLN B C 1
ATOM 2662 O O . GLN B 1 154 ? 1.221 -0.15 -15.547 1 96 154 GLN B O 1
ATOM 2667 N N . ARG B 1 155 ? 1.008 -1.486 -13.758 1 97.12 155 ARG B N 1
ATOM 2668 C CA . ARG B 1 155 ? 0.073 -2.369 -14.445 1 97.12 155 ARG B CA 1
ATOM 2669 C C . ARG B 1 155 ? -1.306 -2.324 -13.797 1 97.12 155 ARG B C 1
ATOM 2671 O O . ARG B 1 155 ? -2.312 -2.615 -14.445 1 97.12 155 ARG B O 1
ATOM 2678 N N . PHE B 1 156 ? -1.288 -1.931 -12.508 1 98.12 156 PHE B N 1
ATOM 2679 C CA . PHE B 1 156 ? -2.521 -2.004 -11.734 1 98.12 156 PHE B CA 1
ATOM 2680 C C . PHE B 1 156 ? -2.719 -0.739 -10.914 1 98.12 156 PHE B C 1
ATOM 2682 O O . PHE B 1 156 ? -1.759 -0.016 -10.633 1 98.12 156 PHE B O 1
ATOM 2689 N N . ASN B 1 157 ? -3.992 -0.463 -10.57 1 97.31 157 ASN B N 1
ATOM 2690 C CA . ASN B 1 157 ? -4.285 0.474 -9.492 1 97.31 157 ASN B CA 1
ATOM 2691 C C . ASN B 1 157 ? -4.289 -0.22 -8.133 1 97.31 157 ASN B C 1
ATOM 2693 O O . ASN B 1 157 ? -4.879 -1.291 -7.98 1 97.31 157 ASN B O 1
ATOM 2697 N N . LEU B 1 158 ? -3.627 0.332 -7.219 1 98.5 158 LEU B N 1
ATOM 2698 C CA . LEU B 1 158 ? -3.527 -0.27 -5.891 1 98.5 158 LEU B CA 1
ATOM 2699 C C . LEU B 1 158 ? -4.75 0.072 -5.047 1 98.5 158 LEU B C 1
ATOM 2701 O O . LEU B 1 158 ? -5.129 1.24 -4.941 1 98.5 158 LEU B O 1
ATOM 2705 N N . ILE B 1 159 ? -5.383 -0.914 -4.496 1 98.5 159 ILE B N 1
ATOM 2706 C CA . ILE B 1 159 ? -6.496 -0.705 -3.574 1 98.5 159 ILE B CA 1
ATOM 2707 C C . ILE B 1 159 ? -6 -0.827 -2.133 1 98.5 159 ILE B C 1
ATOM 2709 O O . ILE B 1 159 ? -6.34 -0.002 -1.282 1 98.5 159 ILE B O 1
ATOM 2713 N N . SER B 1 160 ? -5.172 -1.849 -1.893 1 98.62 160 SER B N 1
ATOM 2714 C CA . SER B 1 160 ? -4.594 -2.041 -0.567 1 98.62 160 SER B CA 1
ATOM 2715 C C . SER B 1 160 ? -3.223 -2.701 -0.655 1 98.62 160 SER B C 1
ATOM 2717 O O . SER B 1 160 ? -2.963 -3.486 -1.57 1 98.62 160 SER B O 1
ATOM 2719 N N . TYR B 1 161 ? -2.398 -2.322 0.157 1 98.81 161 TYR B N 1
ATOM 2720 C CA . TYR B 1 161 ? -1.124 -2.959 0.474 1 98.81 161 TYR B CA 1
ATOM 2721 C C . TYR B 1 161 ? -1.008 -3.23 1.97 1 98.81 161 TYR B C 1
ATOM 2723 O O . TYR B 1 161 ? -1.312 -2.361 2.789 1 98.81 161 TYR B O 1
ATOM 2731 N N . ASN B 1 162 ? -0.547 -4.41 2.32 1 98.75 162 ASN B N 1
ATOM 2732 C CA . ASN B 1 162 ? -0.303 -4.758 3.717 1 98.75 162 ASN B CA 1
ATOM 2733 C C . ASN B 1 162 ? 1.004 -5.531 3.881 1 98.75 162 ASN B C 1
ATOM 2735 O O . ASN B 1 162 ? 1.175 -6.602 3.297 1 98.75 162 ASN B O 1
ATOM 2739 N N . ARG B 1 163 ? 1.875 -5.008 4.672 1 98.25 163 ARG B N 1
ATOM 2740 C CA . ARG B 1 163 ? 3.111 -5.703 5.02 1 98.25 163 ARG B CA 1
ATOM 2741 C C . ARG B 1 163 ? 2.834 -6.883 5.945 1 98.25 163 ARG B C 1
ATOM 2743 O O . ARG B 1 163 ? 1.978 -6.797 6.828 1 98.25 163 ARG B O 1
ATOM 2750 N N . THR B 1 164 ? 3.514 -7.953 5.707 1 96.88 164 THR B N 1
ATOM 2751 C CA . THR B 1 164 ? 3.502 -9.117 6.586 1 96.88 164 THR B CA 1
ATOM 2752 C C . THR B 1 164 ? 4.906 -9.406 7.117 1 96.88 164 THR B C 1
ATOM 2754 O O . THR B 1 164 ? 5.852 -8.68 6.812 1 96.88 164 THR B O 1
ATOM 2757 N N . GLN B 1 165 ? 5.047 -10.422 7.914 1 93.94 165 GLN B N 1
ATOM 2758 C CA . GLN B 1 165 ? 6.348 -10.805 8.453 1 93.94 165 GLN B CA 1
ATOM 2759 C C . GLN B 1 165 ? 7.312 -11.203 7.344 1 93.94 165 GLN B C 1
ATOM 2761 O O . GLN B 1 165 ? 8.516 -10.93 7.43 1 93.94 165 GLN B O 1
ATOM 2766 N N . MET B 1 166 ? 6.762 -11.75 6.266 1 95.12 166 MET B N 1
ATOM 2767 C CA . MET B 1 166 ? 7.633 -12.359 5.266 1 95.12 166 MET B CA 1
ATOM 2768 C C . MET B 1 166 ? 7.602 -11.57 3.963 1 95.12 166 MET B C 1
ATOM 2770 O O . MET B 1 166 ? 8.312 -11.906 3.014 1 95.12 166 MET B O 1
ATOM 2774 N N . GLY B 1 167 ? 6.84 -10.57 3.922 1 97.75 167 GLY B N 1
ATOM 2775 C CA . GLY B 1 167 ? 6.676 -9.789 2.705 1 97.75 167 GLY B CA 1
ATOM 2776 C C . GLY B 1 167 ? 5.434 -8.922 2.719 1 97.75 167 GLY B C 1
ATOM 2777 O O . GLY B 1 167 ? 5.262 -8.086 3.609 1 97.75 167 GLY B O 1
ATOM 2778 N N . PHE B 1 168 ? 4.578 -9.133 1.734 1 98.62 168 PHE B N 1
ATOM 2779 C CA . PHE B 1 168 ? 3.373 -8.312 1.703 1 98.62 168 PHE B CA 1
ATOM 2780 C C . PHE B 1 168 ? 2.305 -8.953 0.826 1 98.62 168 PHE B C 1
ATOM 2782 O O . PHE B 1 168 ? 2.582 -9.914 0.102 1 98.62 168 PHE B O 1
ATOM 2789 N N . TRP B 1 169 ? 1.09 -8.492 0.958 1 98.69 169 TRP B N 1
ATOM 2790 C CA . TRP B 1 169 ? 0.045 -8.766 -0.024 1 98.69 169 TRP B CA 1
ATOM 2791 C C . TRP B 1 169 ? -0.604 -7.469 -0.503 1 98.69 169 TRP B C 1
ATOM 2793 O O . TRP B 1 169 ? -0.574 -6.457 0.199 1 98.69 169 TRP B O 1
ATOM 2803 N N . ILE B 1 170 ? -1.147 -7.508 -1.729 1 98.88 170 ILE B N 1
ATOM 2804 C CA . ILE B 1 170 ? -1.827 -6.352 -2.299 1 98.88 170 ILE B CA 1
ATOM 2805 C C . ILE B 1 170 ? -3.164 -6.781 -2.896 1 98.88 170 ILE B C 1
ATOM 2807 O O . ILE B 1 170 ? -3.318 -7.926 -3.332 1 98.88 170 ILE B O 1
ATOM 2811 N N . LEU B 1 171 ? -4.148 -5.992 -2.779 1 98.88 171 LEU B N 1
ATOM 2812 C CA . LEU B 1 171 ? -5.355 -5.992 -3.6 1 98.88 171 LEU B CA 1
ATOM 2813 C C . LEU B 1 171 ? -5.285 -4.91 -4.672 1 98.88 171 LEU B C 1
ATOM 2815 O O . LEU B 1 171 ? -5.039 -3.74 -4.363 1 98.88 171 LEU B O 1
ATOM 2819 N N . VAL B 1 172 ? -5.414 -5.316 -5.875 1 98.81 172 VAL B N 1
ATOM 2820 C CA . VAL B 1 172 ? -5.262 -4.371 -6.973 1 98.81 172 VAL B CA 1
ATOM 2821 C C . VAL B 1 172 ? -6.5 -4.414 -7.867 1 98.81 172 VAL B C 1
ATOM 2823 O O . VAL B 1 172 ? -7.305 -5.344 -7.777 1 98.81 172 VAL B O 1
ATOM 2826 N N . GLU B 1 173 ? -6.652 -3.434 -8.664 1 98 173 GLU B N 1
ATOM 2827 C CA . GLU B 1 173 ? -7.715 -3.379 -9.664 1 98 173 GLU B CA 1
ATOM 2828 C C . GLU B 1 173 ? -7.16 -3.049 -11.047 1 98 173 GLU B C 1
ATOM 2830 O O . GLU B 1 173 ? -6.16 -2.34 -11.164 1 98 173 GLU B O 1
ATOM 2835 N N . LYS B 1 174 ? -7.77 -3.643 -12 1 97.19 174 LYS B N 1
ATOM 2836 C CA . LYS B 1 174 ? -7.434 -3.297 -13.383 1 97.19 174 LYS B CA 1
ATOM 2837 C C . LYS B 1 174 ? -7.688 -1.818 -13.656 1 97.19 174 LYS B C 1
ATOM 2839 O O . LYS B 1 174 ? -8.766 -1.303 -13.352 1 97.19 174 LYS B O 1
ATOM 2844 N N . PRO B 1 175 ? -6.633 -1.167 -14.172 1 93.56 175 PRO B N 1
ATOM 2845 C CA . PRO B 1 175 ? -6.887 0.231 -14.531 1 93.56 175 PRO B CA 1
ATOM 2846 C C . PRO B 1 175 ? -8.016 0.387 -15.547 1 93.56 175 PRO B C 1
ATOM 2848 O O . PRO B 1 175 ? -8.148 -0.443 -16.453 1 93.56 175 PRO B O 1
ATOM 2851 N N . ARG B 1 176 ? -8.852 1.324 -15.195 1 81.81 176 ARG B N 1
ATOM 2852 C CA . ARG B 1 176 ? -9.938 1.604 -16.125 1 81.81 176 ARG B CA 1
ATOM 2853 C C . ARG B 1 176 ? -9.398 2.199 -17.422 1 81.81 176 ARG B C 1
ATOM 2855 O O . ARG B 1 176 ? -8.43 2.965 -17.406 1 81.81 176 ARG B O 1
ATOM 2862 N N . ALA B 1 177 ? -9.766 1.564 -18.578 1 64.06 177 ALA B N 1
ATOM 2863 C CA . ALA B 1 177 ? -9.414 2.107 -19.891 1 64.06 177 ALA B CA 1
ATOM 2864 C C . ALA B 1 177 ? -9.805 3.58 -20 1 64.06 177 ALA B C 1
ATOM 2866 O O . ALA B 1 177 ? -10.789 4.012 -19.391 1 64.06 177 ALA B O 1
#

Nearest PDB structures (foldseek):
  3e23-assembly1_A  TM=5.993E-01  e=4.092E-07  Rhodopseudomonas palustris
  6mro-assembly1_A  TM=6.118E-01  e=2.311E-05  Methanosarcina acetivorans C2A
  4iwn-assembly1_B  TM=5.781E-01  e=2.173E-04  Escherichia coli
  4iv8-assembly1_B  TM=5.633E-01  e=1.305E-03  Plasmodium knowlesi strain H
  4mwz-assembly1_A  TM=4.495E-01  e=3.000E-03  Plasmodium vivax Sal-1

Secondary structure (DSSP, 8-state):
-PPP-S-HHHHHHHHHHTTSTTSS-HHHHHHHHHHHHHHHHT--EEEEET-TTTHHHHHHHHHSSS--EEEEE-TTSGGG-SPPPPEEEEEE-S-GGGS-GGGHHHHHHHHHHHEEEEEEEEEE-S--S-B-TTSSBS------HHHHHHHHHTT-EEEEEEE-SSEEEEEEEPPP-/-PPP-S-HHHHHHHHHHTTSTTSS-HHHHHHHHHHHHHHHHT--EEEEET-TTTHHHHHHHHHSSS--EEEEE-TTSGGG-SPPPPEEEEEE-S-GGGS-GGGHHHHHHHHHHHEEEEEEEEEE-S--S-B-TTS-BS------HHHHHHHHHTT-EEEEEEE-SSEEEEEEEPPP-

Sequence (354 aa):
MAQTLISEEYRAMQQKLHENPNYGVASLEFAPLVADVMVKLKLTQVLDYGAGKGRLGQELNRLLPFAPQIHHYDPAIPQWSAEPAPCDLVTCIDVLEHIEPELLDNVLDHLGRLVRRFGVFTVHTGPAVKVLADGRNAHLIQQDERWWLPRFLQRFNLISYNRTQMGFWILVEKPRAMAQTLISEEYRAMQQKLHENPNYGVASLEFAPLVADVMVKLKLTQVLDYGAGKGRLGQELNRLLPFAPQIHHYDPAIPQWSAEPAPCDLVTCIDVLEHIEPELLDNVLDHLGRLVRRFGVFTVHTGPAVKVLADGRNAHLIQQDERWWLPRFLQRFNLISYNRTQMGFWILVEKPRA

Solvent-accessible surface area (backbone atoms only — not comparable to full-atom values): 19059 Å² total; per-residue (Å²): 128,87,72,65,56,68,53,72,70,54,33,53,49,50,43,57,51,57,68,39,86,82,47,74,56,62,35,61,76,47,24,63,59,52,40,50,50,27,62,75,67,69,48,55,50,36,31,32,40,54,30,79,79,47,51,41,55,59,49,34,52,68,72,37,97,55,84,60,47,72,40,62,25,18,80,56,36,78,95,25,41,61,87,71,73,64,26,61,25,30,33,29,50,74,37,65,21,50,32,55,72,92,26,40,64,47,42,53,51,49,50,53,65,30,29,62,39,27,35,42,39,31,38,46,30,49,81,48,93,50,62,39,93,86,66,46,54,44,30,59,36,63,51,53,66,75,66,48,49,60,63,48,49,76,60,30,41,73,42,33,36,40,54,52,97,55,31,35,38,34,37,31,29,48,62,79,130,127,86,73,66,55,68,53,74,69,53,33,53,47,50,43,58,51,56,68,39,86,82,46,74,56,62,35,62,75,46,26,63,59,52,42,51,50,28,61,76,67,72,49,56,50,36,32,34,40,53,30,76,78,46,53,38,55,58,50,35,54,71,71,38,99,55,84,59,47,72,41,61,24,22,80,56,38,79,96,26,41,61,86,73,72,62,26,61,26,30,36,30,51,72,38,66,22,51,33,53,72,92,26,40,65,46,42,54,51,49,49,52,66,30,29,60,40,27,34,42,40,30,39,46,29,50,80,48,94,49,63,39,92,86,65,46,53,44,30,59,37,62,50,54,65,76,65,48,48,60,63,47,49,74,61,30,40,75,42,32,37,40,54,53,98,56,31,33,39,35,38,30,28,48,61,79,129

Foldseek 3Di:
DQADQADPVLLVQVLVVLVDVPPPCQLLVCLLVVLVVCVVVVNQEEEEEQCRVVVSQVNSCVNHPDRGHYQYADCSDVVRPPLDAADCEYEAEAHLLQTAPVNSLSVLVSVLRRHPWKYKYWDFQAFDPDATPVGHTSRNHRHACVVVVVSNVVRWAWDDWDADPGHIMTMTTGDDD/DQADQADPVLLVQVLVVLVDVPPPCQLLVCLLVVLVVCVVVVNQEEEEEQCRVVVSQVNSCVNHPDRGHYQYADCSDVVRNPQDAADCEYEAEAHLLQTAPVNSLSVLVSVLRRHPWKYKYWDFQAFDPDATPVGHTSRNHRHACVVVVVSNVVRWAWPDWDADPGHIMTMTTGDDD

Radius of gyration: 23.11 Å; Cα contacts (8 Å, |Δi|>4): 643; chains: 2; bounding box: 43×68×58 Å

pLDDT: mean 94.59, std 6.58, range [49.62, 98.94]

Organism: Magnetospirillum gryphiswaldense (strain DSM 6361 / JCM 21280 / NBRC 15271 / MSR-1) (NCBI:txid431944)